Protein AF-A0A8C5PAF6-F1 (afdb_monomer_lite)

Organism: NCBI:txid445787

pLDDT: mean 72.39, std 21.18, range [32.06, 98.06]

InterPro domains:
  IPR028160 Ribosome biogenesis protein Slx9-like [PF15341] (87-209)

Structure (mmCIF, N/CA/C/O backbone):
data_AF-A0A8C5PAF6-F1
#
_entry.id   AF-A0A8C5PAF6-F1
#
loop_
_atom_site.group_PDB
_atom_site.id
_atom_site.type_symbol
_atom_site.label_atom_id
_atom_site.label_alt_id
_atom_site.label_comp_id
_atom_site.label_asym_id
_atom_site.label_entity_id
_atom_site.label_seq_id
_atom_site.pdbx_PDB_ins_code
_atom_site.Cartn_x
_atom_site.Cartn_y
_atom_site.Cartn_z
_atom_site.occupancy
_atom_site.B_iso_or_equiv
_atom_site.auth_seq_id
_atom_site.auth_comp_id
_atom_site.auth_asym_id
_atom_site.auth_atom_id
_atom_site.pdbx_PDB_model_num
ATOM 1 N N . ARG A 1 1 ? 50.554 16.450 40.829 1.00 46.88 1 ARG A N 1
ATOM 2 C CA . ARG A 1 1 ? 51.372 17.227 39.866 1.00 46.88 1 ARG A CA 1
ATOM 3 C C . ARG A 1 1 ? 50.869 16.869 38.468 1.00 46.88 1 ARG A C 1
ATOM 5 O O . ARG A 1 1 ? 50.940 15.702 38.119 1.00 46.88 1 ARG A O 1
ATOM 12 N N . LEU A 1 2 ? 50.250 17.829 37.775 1.00 50.66 2 LEU A N 1
ATOM 13 C CA . LEU A 1 2 ? 49.904 17.816 36.334 1.00 50.66 2 LEU A CA 1
ATOM 14 C C . LEU A 1 2 ? 51.207 17.885 35.481 1.00 50.66 2 LEU A C 1
ATOM 16 O O . LEU A 1 2 ? 52.245 18.122 36.112 1.00 50.66 2 LEU A O 1
ATOM 20 N N . PRO A 1 3 ? 51.234 17.659 34.139 1.00 60.25 3 PRO A N 1
ATOM 21 C CA . PRO A 1 3 ? 50.423 18.297 33.067 1.00 60.25 3 PRO A CA 1
ATOM 22 C C . PRO A 1 3 ? 49.721 17.281 32.130 1.00 60.25 3 PRO A C 1
ATOM 24 O O . PRO A 1 3 ? 50.136 16.135 32.035 1.00 60.25 3 PRO A O 1
ATOM 27 N N . ALA A 1 4 ? 48.522 17.524 31.590 1.00 52.41 4 ALA A N 1
ATOM 28 C CA . ALA A 1 4 ? 48.108 18.528 30.601 1.00 52.41 4 ALA A CA 1
ATOM 29 C C . ALA A 1 4 ? 48.830 18.370 29.253 1.00 52.41 4 ALA A C 1
ATOM 31 O O . ALA A 1 4 ? 49.973 18.781 29.134 1.00 52.41 4 ALA A O 1
ATOM 32 N N . ASP A 1 5 ? 48.124 17.846 28.245 1.00 50.28 5 ASP A N 1
ATOM 33 C CA . ASP A 1 5 ? 48.300 18.340 26.884 1.00 50.28 5 ASP A CA 1
ATOM 34 C C . ASP A 1 5 ? 46.994 18.319 26.087 1.00 50.28 5 ASP A C 1
ATOM 36 O O . ASP A 1 5 ? 46.264 17.334 25.967 1.00 50.28 5 ASP A O 1
ATOM 40 N N . SER A 1 6 ? 46.720 19.516 25.602 1.00 54.03 6 SER A N 1
ATOM 41 C CA . SER A 1 6 ? 45.640 19.990 24.765 1.00 54.03 6 SER A CA 1
ATOM 42 C C . SER A 1 6 ? 46.007 19.836 23.295 1.00 54.03 6 SER A C 1
ATOM 44 O O . SER A 1 6 ? 47.055 20.333 22.898 1.00 54.03 6 SER A O 1
ATOM 46 N N . VAL A 1 7 ? 45.110 19.314 22.453 1.00 54.38 7 VAL A N 1
ATOM 47 C CA . VAL A 1 7 ? 45.114 19.677 21.027 1.00 54.38 7 VAL A CA 1
ATOM 48 C C . VAL A 1 7 ? 43.694 19.915 20.529 1.00 54.38 7 VAL A C 1
ATOM 50 O O . VAL A 1 7 ? 42.895 19.012 20.293 1.00 54.38 7 VAL A O 1
ATOM 53 N N . SER A 1 8 ? 43.435 21.202 20.356 1.00 51.38 8 SER A N 1
ATOM 54 C CA . SER A 1 8 ? 42.374 21.830 19.590 1.00 51.38 8 SER A CA 1
ATOM 55 C C . SER A 1 8 ? 42.351 21.356 18.135 1.00 51.38 8 SER A C 1
ATOM 57 O O . SER A 1 8 ? 43.377 21.378 17.455 1.00 51.38 8 SER A O 1
ATOM 59 N N . ARG A 1 9 ? 41.160 21.106 17.576 1.00 46.53 9 ARG A N 1
ATOM 60 C CA . ARG A 1 9 ? 40.943 21.407 16.155 1.00 46.53 9 ARG A CA 1
ATOM 61 C C . ARG A 1 9 ? 39.534 21.902 15.861 1.00 46.53 9 ARG A C 1
ATOM 63 O O . ARG A 1 9 ? 38.561 21.160 15.829 1.00 46.53 9 ARG A O 1
ATOM 70 N N . SER A 1 10 ? 39.516 23.206 15.612 1.00 47.38 10 SER A N 1
ATOM 71 C CA . SER A 1 10 ? 38.535 23.990 14.875 1.00 47.38 10 SER A CA 1
ATOM 72 C C . SER A 1 10 ? 37.901 23.250 13.691 1.00 47.38 10 SER A C 1
ATOM 74 O O . SER A 1 10 ? 38.614 22.628 12.898 1.00 47.38 10 SER A O 1
ATOM 76 N N . LYS A 1 11 ? 36.582 23.426 13.528 1.00 53.78 11 LYS A N 1
ATOM 77 C CA . LYS A 1 11 ? 35.968 23.789 12.240 1.00 53.78 11 LYS A CA 1
ATOM 78 C C . LYS A 1 11 ? 34.540 24.311 12.434 1.00 53.78 11 LYS A C 1
ATOM 80 O O . LYS A 1 11 ? 33.605 23.566 12.697 1.00 53.78 11 LYS A O 1
ATOM 85 N N . HIS A 1 12 ? 34.447 25.634 12.335 1.00 40.78 12 HIS A N 1
ATOM 86 C CA . HIS A 1 12 ? 33.359 26.460 11.809 1.00 40.78 12 HIS A CA 1
ATOM 87 C C . HIS A 1 12 ? 32.019 25.747 11.540 1.00 40.78 12 HIS A C 1
ATOM 89 O O . HIS A 1 12 ? 31.849 25.062 10.533 1.00 40.78 12 HIS A O 1
ATOM 95 N N . ARG A 1 13 ? 31.030 25.998 12.405 1.00 37.78 13 ARG A N 1
ATOM 96 C CA . ARG A 1 13 ? 29.613 25.886 12.045 1.00 37.78 13 ARG A CA 1
ATOM 97 C C . ARG A 1 13 ? 29.155 27.246 11.535 1.00 37.78 13 ARG A C 1
ATOM 99 O O . ARG A 1 13 ? 28.905 28.157 12.317 1.00 37.78 13 ARG A O 1
ATOM 106 N N . THR A 1 14 ? 29.074 27.364 10.218 1.00 47.69 14 THR A N 1
ATOM 107 C CA . THR A 1 14 ? 28.356 28.441 9.541 1.00 47.69 14 THR A CA 1
ATOM 108 C C . THR A 1 14 ? 26.870 28.310 9.858 1.00 47.69 14 THR A C 1
ATOM 110 O O . THR A 1 14 ? 26.267 27.258 9.644 1.00 47.69 14 THR A O 1
ATOM 113 N N . VAL A 1 15 ? 26.300 29.381 10.392 1.00 55.09 15 VAL A N 1
ATOM 114 C CA . VAL A 1 15 ? 24.861 29.582 10.552 1.00 55.09 15 VAL A CA 1
ATOM 115 C C . VAL A 1 15 ? 24.349 30.211 9.255 1.00 55.09 15 VAL A C 1
ATOM 117 O O . VAL A 1 15 ? 24.874 31.255 8.876 1.00 55.09 15 VAL A O 1
ATOM 120 N N . PRO A 1 16 ? 23.331 29.660 8.581 1.00 52.19 16 PRO A N 1
ATOM 121 C CA . PRO A 1 16 ? 22.477 30.469 7.732 1.00 52.19 16 PRO A CA 1
ATOM 122 C C . PRO A 1 16 ? 21.292 30.943 8.574 1.00 52.19 16 PRO A C 1
ATOM 124 O O . PRO A 1 16 ? 20.379 30.181 8.898 1.00 52.19 16 PRO A O 1
ATOM 127 N N . GLY A 1 17 ? 21.362 32.207 8.983 1.00 38.09 17 GLY A N 1
ATOM 128 C CA . GLY A 1 17 ? 20.192 32.958 9.405 1.00 38.09 17 GLY A CA 1
ATOM 129 C C . GLY A 1 17 ? 19.371 33.366 8.184 1.00 38.09 17 GLY A C 1
ATOM 130 O O . GLY A 1 17 ? 19.935 33.570 7.116 1.00 38.09 17 GLY A O 1
ATOM 131 N N . SER A 1 18 ? 18.059 33.445 8.412 1.00 45.59 18 SER A N 1
ATOM 132 C CA . SER A 1 18 ? 17.098 34.387 7.826 1.00 45.59 18 SER A CA 1
ATOM 133 C C . SER A 1 18 ? 17.190 34.665 6.323 1.00 45.59 18 SER A C 1
ATOM 135 O O . SER A 1 18 ? 18.118 35.311 5.864 1.00 45.59 18 SER A O 1
ATOM 137 N N . ASP A 1 19 ? 16.153 34.281 5.575 1.00 32.06 19 ASP A N 1
ATOM 138 C CA . ASP A 1 19 ? 15.202 35.296 5.107 1.00 32.06 19 ASP A CA 1
ATOM 139 C C . ASP A 1 19 ? 13.948 34.649 4.509 1.00 32.06 19 ASP A C 1
ATOM 141 O O . ASP A 1 19 ? 13.925 34.076 3.420 1.00 32.06 19 ASP A O 1
ATOM 145 N N . CYS A 1 20 ? 12.863 34.775 5.270 1.00 43.84 20 CYS A N 1
ATOM 146 C CA . CYS A 1 20 ? 11.508 34.716 4.757 1.00 43.84 20 CYS A CA 1
ATOM 147 C C . CYS A 1 20 ? 11.267 35.987 3.937 1.00 43.84 20 CYS A C 1
ATOM 149 O O . CYS A 1 20 ? 10.939 37.025 4.503 1.00 43.84 20 CYS A O 1
ATOM 151 N N . SER A 1 21 ? 11.379 35.899 2.614 1.00 38.19 21 SER A N 1
ATOM 152 C CA . SER A 1 21 ? 10.807 36.901 1.713 1.00 38.19 21 SER A CA 1
ATOM 153 C C . SER A 1 21 ? 9.635 36.288 0.961 1.00 38.19 21 SER A C 1
ATOM 155 O O . SER A 1 21 ? 9.781 35.468 0.058 1.00 38.19 21 SER A O 1
ATOM 157 N N . ALA A 1 22 ? 8.445 36.674 1.409 1.00 44.56 22 ALA A N 1
ATOM 158 C CA . ALA A 1 22 ? 7.189 36.455 0.725 1.00 44.56 22 ALA A CA 1
ATOM 159 C C . ALA A 1 22 ? 7.072 37.468 -0.423 1.00 44.56 22 ALA A C 1
ATOM 161 O O . ALA A 1 22 ? 6.647 38.600 -0.206 1.00 44.56 22 ALA A O 1
ATOM 162 N N . GLU A 1 23 ? 7.418 37.066 -1.645 1.00 34.03 23 GLU A N 1
ATOM 163 C CA . GLU A 1 23 ? 7.101 37.857 -2.835 1.00 34.03 23 GLU A CA 1
ATOM 164 C C . GLU A 1 23 ? 5.740 37.415 -3.384 1.00 34.03 23 GLU A C 1
ATOM 166 O O . GLU A 1 23 ? 5.579 36.381 -4.034 1.00 34.03 23 GLU A O 1
ATOM 171 N N . ARG A 1 24 ? 4.725 38.215 -3.051 1.00 36.53 24 ARG A N 1
ATOM 172 C CA . ARG A 1 24 ? 3.395 38.172 -3.655 1.00 36.53 24 ARG A CA 1
ATOM 173 C C . ARG A 1 24 ? 3.517 38.619 -5.111 1.00 36.53 24 ARG A C 1
ATOM 175 O O . ARG A 1 24 ? 3.834 39.777 -5.361 1.00 36.53 24 ARG A O 1
ATOM 182 N N . ARG A 1 25 ? 3.173 37.755 -6.066 1.00 39.09 25 ARG A N 1
ATOM 183 C CA . ARG A 1 25 ? 2.755 38.200 -7.403 1.00 39.09 25 ARG A CA 1
ATOM 184 C C . ARG A 1 25 ? 1.267 37.939 -7.564 1.00 39.09 25 ARG A C 1
ATOM 186 O O . ARG A 1 25 ? 0.829 36.796 -7.622 1.00 39.09 25 ARG A O 1
ATOM 193 N N . ASN A 1 26 ? 0.514 39.034 -7.592 1.00 41.72 26 ASN A N 1
ATOM 194 C CA . ASN A 1 26 ? -0.874 39.083 -8.028 1.00 41.72 26 ASN A CA 1
ATOM 195 C C . ASN A 1 26 ? -0.916 38.976 -9.562 1.00 41.72 26 ASN A C 1
ATOM 197 O O . ASN A 1 26 ? -0.305 39.817 -10.222 1.00 41.72 26 ASN A O 1
ATOM 201 N N . PRO A 1 27 ? -1.671 38.040 -10.152 1.00 45.31 27 PRO A N 1
ATOM 202 C CA . PRO A 1 27 ? -2.246 38.234 -11.472 1.00 45.31 27 PRO A CA 1
ATOM 203 C C . PRO A 1 27 ? -3.614 38.909 -11.317 1.00 45.31 27 PRO A C 1
ATOM 205 O O . PRO A 1 27 ? -4.567 38.336 -10.790 1.00 45.31 27 PRO A O 1
ATOM 208 N N . SER A 1 28 ? -3.686 40.167 -11.745 1.00 37.59 28 SER A N 1
ATOM 209 C CA . SER A 1 28 ? -4.943 40.882 -11.942 1.00 37.59 28 SER A CA 1
ATOM 210 C C . SER A 1 28 ? -5.693 40.287 -13.136 1.00 37.59 28 SER A C 1
ATOM 212 O O . SER A 1 28 ? -5.155 40.250 -14.239 1.00 37.59 28 SER A O 1
ATOM 214 N N . GLY A 1 29 ? -6.944 39.889 -12.903 1.00 32.75 29 GLY A N 1
ATOM 215 C CA . GLY A 1 29 ? -8.044 40.194 -13.816 1.00 32.75 29 GLY A CA 1
ATOM 216 C C . GLY A 1 29 ? -8.345 39.204 -14.939 1.00 32.75 29 GLY A C 1
ATOM 217 O O . GLY A 1 29 ? -8.035 39.469 -16.092 1.00 32.75 29 GLY A O 1
ATOM 218 N N . ALA A 1 30 ? -9.112 38.160 -14.627 1.00 35.75 30 ALA A N 1
ATOM 219 C CA . ALA A 1 30 ? -10.263 37.774 -15.447 1.00 35.75 30 ALA A CA 1
ATOM 220 C C . ALA A 1 30 ? -11.268 37.045 -14.547 1.00 35.75 30 ALA A C 1
ATOM 222 O O . ALA A 1 30 ? -10.980 35.995 -13.977 1.00 35.75 30 ALA A O 1
ATOM 223 N N . ALA A 1 31 ? -12.410 37.687 -14.333 1.00 36.44 31 ALA A N 1
ATOM 224 C CA . ALA A 1 31 ? -13.443 37.273 -13.404 1.00 36.44 31 ALA A CA 1
ATOM 225 C C . ALA A 1 31 ? -14.400 36.235 -14.010 1.00 36.44 31 ALA A C 1
ATOM 227 O O . ALA A 1 31 ? -14.670 36.263 -15.211 1.00 36.44 31 ALA A O 1
ATOM 228 N N . SER A 1 32 ? -15.036 35.491 -13.094 1.00 43.66 32 SER A N 1
ATOM 229 C CA . SER A 1 32 ? -16.361 34.842 -13.202 1.00 43.66 32 SER A CA 1
ATOM 230 C C . SER A 1 32 ? -16.354 33.323 -13.473 1.00 43.66 32 SER A C 1
ATOM 232 O O . SER A 1 32 ? -15.362 32.773 -13.939 1.00 43.66 32 SER A O 1
ATOM 234 N N . PRO A 1 33 ? -17.422 32.601 -13.083 1.00 42.72 33 PRO A N 1
ATOM 235 C CA . PRO A 1 33 ? -17.586 32.088 -11.724 1.00 42.72 33 PRO A CA 1
ATOM 236 C C . PRO A 1 33 ? -17.680 30.552 -11.700 1.00 42.72 33 PRO A C 1
ATOM 238 O O . PRO A 1 33 ? -18.085 29.912 -12.667 1.00 42.72 33 PRO A O 1
ATOM 241 N N . LEU A 1 34 ? -17.360 29.959 -10.548 1.00 43.53 34 LEU A N 1
ATOM 242 C CA . LEU A 1 34 ? -17.680 28.559 -10.260 1.00 43.53 34 LEU A CA 1
ATOM 243 C C . LEU A 1 34 ? -19.199 28.341 -10.321 1.00 43.53 34 LEU A C 1
ATOM 245 O O . LEU A 1 34 ? -19.964 29.171 -9.826 1.00 43.53 34 LEU A O 1
ATOM 249 N N . PRO A 1 35 ? -19.620 27.162 -10.788 1.00 42.59 35 PRO A N 1
ATOM 250 C CA . PRO A 1 35 ? -20.356 26.318 -9.859 1.00 42.59 35 PRO A CA 1
ATOM 251 C C . PRO A 1 35 ? -19.885 24.865 -9.929 1.00 42.59 35 PRO A C 1
ATOM 253 O O . PRO A 1 35 ? -19.742 24.269 -10.994 1.00 42.59 35 PRO A O 1
ATOM 256 N N . GLY A 1 36 ? -19.679 24.274 -8.752 1.00 39.62 36 GLY A N 1
ATOM 257 C CA . GLY A 1 36 ? -19.692 22.827 -8.631 1.00 39.62 36 GLY A CA 1
ATOM 258 C C . GLY A 1 36 ? -21.089 22.304 -8.942 1.00 39.62 36 GLY A C 1
ATOM 259 O O . GLY A 1 36 ? -22.075 22.959 -8.608 1.00 39.62 36 GLY A O 1
ATOM 260 N N . GLN A 1 37 ? -21.159 21.122 -9.549 1.00 44.22 37 GLN A N 1
ATOM 261 C CA . GLN A 1 37 ? -22.318 20.247 -9.451 1.00 44.22 37 GLN A CA 1
ATOM 262 C C . GLN A 1 37 ? -21.974 18.820 -9.885 1.00 44.22 37 GLN A C 1
ATOM 264 O O . GLN A 1 37 ? -21.458 18.557 -10.966 1.00 44.22 37 GLN A O 1
ATOM 269 N N . ASN A 1 38 ? -22.230 17.938 -8.926 1.00 41.50 38 ASN A N 1
ATOM 270 C CA . ASN A 1 38 ? -22.532 16.518 -8.985 1.00 41.50 38 ASN A CA 1
ATOM 271 C C . ASN A 1 38 ? -22.814 15.923 -10.375 1.00 41.50 38 ASN A C 1
ATOM 273 O O . ASN A 1 38 ? -23.770 16.298 -11.047 1.00 41.50 38 ASN A O 1
ATOM 277 N N . LEU A 1 39 ? -22.063 14.869 -10.701 1.00 38.16 39 LEU A N 1
ATOM 278 C CA . LEU A 1 39 ? -22.506 13.817 -11.609 1.00 38.16 39 LEU A CA 1
ATOM 279 C C . LEU A 1 39 ? -23.632 13.040 -10.910 1.00 38.16 39 LEU A C 1
ATOM 281 O O . LEU A 1 39 ? -23.369 12.142 -10.109 1.00 38.16 39 LEU A O 1
ATOM 285 N N . ILE A 1 40 ? -24.878 13.425 -11.174 1.00 43.19 40 ILE A N 1
ATOM 286 C CA . ILE A 1 40 ? -26.049 12.584 -10.931 1.00 43.19 40 ILE A CA 1
ATOM 287 C C . ILE A 1 40 ? -26.633 12.233 -12.290 1.00 43.19 40 ILE A C 1
ATOM 289 O O . ILE A 1 40 ? -26.765 13.078 -13.169 1.00 43.19 40 ILE A O 1
ATOM 293 N N . ALA A 1 41 ? -26.880 10.935 -12.401 1.00 39.53 41 ALA A N 1
ATOM 294 C CA . ALA A 1 41 ? -27.485 10.193 -13.479 1.00 39.53 41 ALA A CA 1
ATOM 295 C C . ALA A 1 41 ? -28.477 10.967 -14.353 1.00 39.53 41 ALA A C 1
ATOM 297 O O . ALA A 1 41 ? -29.390 11.639 -13.880 1.00 39.53 41 ALA A O 1
ATOM 298 N N . ASP A 1 42 ? -28.296 10.722 -15.641 1.00 42.00 42 ASP A N 1
ATOM 299 C CA . ASP A 1 42 ? -29.329 10.651 -16.654 1.00 42.00 42 ASP A CA 1
ATOM 300 C C . ASP A 1 42 ? -30.576 9.914 -16.122 1.00 42.00 42 ASP A C 1
ATOM 302 O O . ASP A 1 42 ? -30.554 8.708 -15.863 1.00 42.00 42 ASP A O 1
ATOM 306 N N . CYS A 1 43 ? -31.653 10.664 -15.915 1.00 40.97 43 CYS A N 1
ATOM 307 C CA . CYS A 1 43 ? -33.019 10.178 -16.025 1.00 40.97 43 CYS A CA 1
ATOM 308 C C . CYS A 1 43 ? -33.918 11.369 -16.368 1.00 40.97 43 CYS A C 1
ATOM 310 O O . CYS A 1 43 ? -34.113 12.286 -15.572 1.00 40.97 43 CYS A O 1
ATOM 312 N N . GLY A 1 44 ? -34.437 11.364 -17.596 1.00 54.25 44 GLY A N 1
ATOM 313 C CA . GLY A 1 44 ? -35.482 12.281 -18.022 1.00 54.25 44 GLY A CA 1
ATOM 314 C C . GLY A 1 44 ? -36.694 12.153 -17.105 1.00 54.25 44 GLY A C 1
ATOM 315 O O . GLY A 1 44 ? -37.341 11.109 -17.058 1.00 54.25 44 GLY A O 1
ATOM 316 N N . VAL A 1 45 ? -36.971 13.216 -16.361 1.00 58.19 45 VAL A N 1
ATOM 317 C CA . VAL A 1 45 ? -38.242 13.439 -15.680 1.00 58.19 45 VAL A CA 1
ATOM 318 C C . VAL A 1 45 ? -38.488 14.935 -15.678 1.00 58.19 45 VAL A C 1
ATOM 320 O O . VAL A 1 45 ? -37.650 15.736 -15.265 1.00 58.19 45 VAL A O 1
ATOM 323 N N . ASP A 1 46 ? -39.629 15.285 -16.240 1.00 53.44 46 ASP A N 1
ATOM 324 C CA . ASP A 1 46 ? -40.000 16.623 -16.652 1.00 53.44 46 ASP A CA 1
ATOM 325 C C . ASP A 1 46 ? -39.941 17.590 -15.464 1.00 53.44 46 ASP A C 1
ATOM 327 O O . ASP A 1 46 ? -40.526 17.348 -14.404 1.00 53.44 46 ASP A O 1
ATOM 331 N N . SER A 1 47 ? -39.274 18.731 -15.650 1.00 60.19 47 SER A N 1
ATOM 332 C CA . SER A 1 47 ? -39.126 19.797 -14.644 1.00 60.19 47 SER A CA 1
ATOM 333 C C . SER A 1 47 ? -40.445 20.534 -14.319 1.00 60.19 47 SER A C 1
ATOM 335 O O . SER A 1 47 ? -40.424 21.663 -13.833 1.00 60.19 47 SER A O 1
ATOM 337 N N . ASN A 1 48 ? -41.588 19.884 -14.553 1.00 59.81 48 ASN A N 1
ATOM 338 C CA . ASN A 1 48 ? -42.941 20.341 -14.247 1.00 59.81 48 ASN A CA 1
ATOM 339 C C . ASN A 1 48 ? -43.540 19.671 -12.996 1.00 59.81 48 ASN A C 1
ATOM 341 O O . ASN A 1 48 ? -44.673 19.979 -12.638 1.00 59.81 48 ASN A O 1
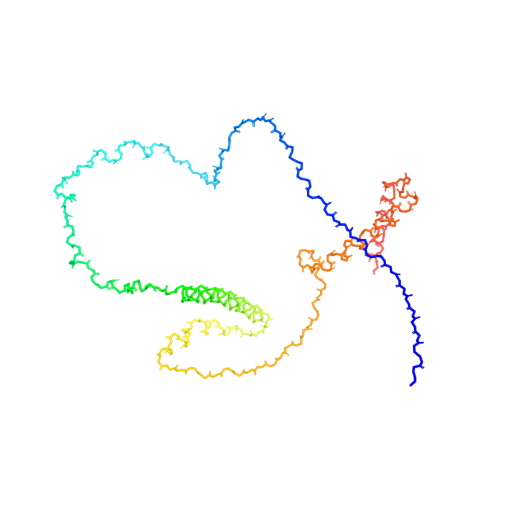ATOM 345 N N . PHE A 1 49 ? -42.817 18.784 -12.299 1.00 58.47 49 PHE A N 1
ATOM 346 C CA . PHE A 1 49 ? -43.369 18.105 -11.114 1.00 58.47 49 PHE A CA 1
ATOM 347 C C . PHE A 1 49 ? -43.557 19.024 -9.891 1.00 58.47 49 PHE A C 1
ATOM 349 O O . PHE A 1 49 ? -44.337 18.718 -8.993 1.00 58.47 49 PHE A O 1
ATOM 356 N N . PHE A 1 50 ? -42.897 20.183 -9.867 1.00 61.47 50 PHE A N 1
ATOM 357 C CA . PHE A 1 50 ? -43.142 21.223 -8.869 1.00 61.47 50 PHE A CA 1
ATOM 358 C C . PHE A 1 50 ? -43.733 22.465 -9.537 1.00 61.47 50 PHE A C 1
ATOM 360 O O . PHE A 1 50 ? -43.195 23.564 -9.414 1.00 61.47 50 PHE A O 1
ATOM 367 N N . SER A 1 51 ? -44.848 22.309 -10.263 1.00 65.56 51 SER A N 1
ATOM 368 C CA . SER A 1 51 ? -45.720 23.458 -10.519 1.00 65.56 51 SER A CA 1
ATOM 369 C C . SER A 1 51 ? -46.070 24.070 -9.165 1.00 65.56 51 SER A C 1
ATOM 371 O O . SER A 1 51 ? -46.413 23.334 -8.239 1.00 65.56 51 SER A O 1
ATOM 373 N N . SER A 1 52 ? -45.932 25.386 -9.044 1.00 64.38 52 SER A N 1
ATOM 374 C CA . SER A 1 52 ? -45.930 26.204 -7.822 1.00 64.38 52 SER A CA 1
ATOM 375 C C . SER A 1 52 ? -47.226 26.195 -6.992 1.00 64.38 52 SER A C 1
ATOM 377 O O . SER A 1 52 ? -47.516 27.168 -6.309 1.00 64.38 52 SER A O 1
ATOM 379 N N . ASP A 1 53 ? -47.994 25.108 -7.027 1.00 68.88 53 ASP A N 1
ATOM 380 C CA . ASP A 1 53 ? -49.308 25.008 -6.409 1.00 68.88 53 ASP A CA 1
ATOM 381 C C . ASP A 1 53 ? -49.653 23.602 -5.883 1.00 68.88 53 ASP A C 1
ATOM 383 O O . ASP A 1 53 ? -50.816 23.229 -5.761 1.00 68.88 53 ASP A O 1
ATOM 387 N N . VAL A 1 54 ? -48.642 22.805 -5.512 1.00 78.38 54 VAL A N 1
ATOM 388 C CA . VAL A 1 54 ? -48.833 21.459 -4.919 1.00 78.38 54 VAL A CA 1
ATOM 389 C C . VAL A 1 54 ? -49.722 21.491 -3.664 1.00 78.38 54 VAL A C 1
ATOM 391 O O . VAL A 1 54 ? -50.384 20.506 -3.348 1.00 78.38 54 VAL A O 1
ATOM 394 N N . PHE A 1 55 ? -49.771 22.624 -2.957 1.00 73.06 55 PHE A N 1
ATOM 395 C CA . PHE A 1 55 ? -50.536 22.774 -1.720 1.00 73.06 55 PHE A CA 1
ATOM 396 C C . PHE A 1 55 ? -51.782 23.665 -1.838 1.00 73.06 55 PHE A C 1
ATOM 398 O O . PHE A 1 55 ? -52.483 23.790 -0.835 1.00 73.06 55 PHE A O 1
ATOM 405 N N . ALA A 1 56 ? -52.117 24.221 -3.013 1.00 73.25 56 ALA A N 1
ATOM 406 C CA . ALA A 1 56 ? -53.263 25.137 -3.181 1.00 73.25 56 ALA A CA 1
ATOM 407 C C . ALA A 1 56 ? -54.590 24.557 -2.696 1.00 73.25 56 ALA A C 1
ATOM 409 O O . ALA A 1 56 ? -55.444 25.258 -2.157 1.00 73.25 56 ALA A O 1
ATOM 410 N N . THR A 1 57 ? -54.781 23.256 -2.899 1.00 73.44 57 THR A N 1
ATOM 411 C CA . THR A 1 57 ? -56.026 22.574 -2.543 1.00 73.44 57 THR A CA 1
ATOM 412 C C . THR A 1 57 ? -56.084 22.186 -1.066 1.00 73.44 57 THR A C 1
ATOM 414 O O . THR A 1 57 ? -57.102 21.663 -0.609 1.00 73.44 57 THR A O 1
ATOM 417 N N . THR A 1 58 ? -55.016 22.424 -0.301 1.00 78.88 58 THR A N 1
ATOM 418 C CA . THR A 1 58 ? -54.937 22.038 1.111 1.00 78.88 58 THR A CA 1
ATOM 419 C C . THR A 1 58 ? -55.635 23.087 1.967 1.00 78.88 58 THR A C 1
ATOM 421 O O . THR A 1 58 ? -55.049 24.088 2.373 1.00 78.88 58 THR A O 1
ATOM 424 N N . LYS A 1 59 ? -56.916 22.860 2.258 1.00 80.75 59 LYS A N 1
ATOM 425 C CA . LYS A 1 59 ? -57.671 23.667 3.221 1.00 80.75 59 LYS A CA 1
ATOM 426 C C . LYS A 1 59 ? -57.268 23.252 4.634 1.00 80.75 59 LYS A C 1
ATOM 428 O O . LYS A 1 59 ? -57.793 22.279 5.169 1.00 80.75 59 LYS A O 1
ATOM 433 N N . ILE A 1 60 ? -56.292 23.949 5.206 1.00 79.81 60 ILE A N 1
ATOM 434 C CA . ILE A 1 60 ? -55.887 23.750 6.598 1.00 79.81 60 ILE A CA 1
ATOM 435 C C . ILE A 1 60 ? -56.792 24.617 7.469 1.00 79.81 60 ILE A C 1
ATOM 437 O O . ILE A 1 60 ? -56.741 25.843 7.398 1.00 79.81 60 ILE A O 1
ATOM 441 N N . ASP A 1 61 ? -57.631 23.971 8.267 1.00 80.12 61 ASP A N 1
ATOM 442 C CA . ASP A 1 61 ? -58.506 24.650 9.213 1.00 80.12 61 ASP A CA 1
ATOM 443 C C . ASP A 1 61 ? -57.726 25.063 10.475 1.00 80.12 61 ASP A C 1
ATOM 445 O O . ASP A 1 61 ? -56.934 24.282 11.016 1.00 80.12 61 ASP A O 1
ATOM 449 N N . LEU A 1 62 ? -57.916 26.304 10.932 1.00 78.38 62 LEU A N 1
ATOM 450 C CA . LEU A 1 62 ? -57.091 26.921 11.982 1.00 78.38 62 LEU A CA 1
ATOM 451 C C . LEU A 1 62 ? -57.237 26.199 13.330 1.00 78.38 62 LEU A C 1
ATOM 453 O O . LEU A 1 62 ? -56.248 26.040 14.045 1.00 78.38 62 LEU A O 1
ATOM 457 N N . GLU A 1 63 ? -58.432 25.683 13.623 1.00 73.25 63 GLU A N 1
ATOM 458 C CA . GLU A 1 63 ? -58.757 24.891 14.822 1.00 73.25 63 GLU A CA 1
ATOM 459 C C . GLU A 1 63 ? -57.920 23.597 14.926 1.00 73.25 63 GLU A C 1
ATOM 461 O O . GLU A 1 63 ? -57.650 23.087 16.015 1.00 73.25 63 GLU A O 1
ATOM 466 N N . HIS A 1 64 ? -57.456 23.055 13.794 1.00 68.75 64 HIS A N 1
ATOM 467 C CA . HIS A 1 64 ? -56.612 21.857 13.761 1.00 68.75 64 HIS A CA 1
ATOM 468 C C . HIS A 1 64 ? -55.120 22.168 13.925 1.00 68.75 64 HIS A C 1
ATOM 470 O O . HIS A 1 64 ? -54.361 21.293 14.345 1.00 68.75 64 HIS A O 1
ATOM 476 N N . VAL A 1 65 ? -54.701 23.400 13.626 1.00 72.25 65 VAL A N 1
ATOM 477 C CA . VAL A 1 65 ? -53.321 23.877 13.815 1.00 72.25 65 VAL A CA 1
ATOM 478 C C . VAL A 1 65 ? -53.089 24.300 15.265 1.00 72.25 65 VAL A C 1
ATOM 480 O O . VAL A 1 65 ? -51.998 24.110 15.796 1.00 72.25 65 VAL A O 1
ATOM 483 N N . THR A 1 66 ? -54.119 24.825 15.931 1.00 73.00 66 THR A N 1
ATOM 484 C CA . THR A 1 66 ? -54.067 25.250 17.338 1.00 73.00 66 THR A CA 1
ATOM 485 C C . THR A 1 66 ? -54.304 24.120 18.336 1.00 73.00 66 THR A C 1
ATOM 487 O O . THR A 1 66 ? -54.322 24.387 19.538 1.00 73.00 66 THR A O 1
ATOM 490 N N . LYS A 1 67 ? -54.415 22.858 17.887 1.00 72.50 67 LYS A N 1
ATOM 491 C CA . LYS A 1 67 ? -54.348 21.685 18.771 1.00 72.50 67 LYS A CA 1
ATOM 492 C C . LYS A 1 67 ? -53.005 21.680 19.496 1.00 72.50 67 LYS A C 1
ATOM 494 O O . LYS A 1 67 ? -52.018 21.115 19.027 1.00 72.50 67 LYS A O 1
ATOM 499 N N . THR A 1 68 ? -52.981 22.311 20.667 1.00 67.19 68 THR A N 1
ATOM 500 C CA . THR A 1 68 ? -51.925 22.170 21.656 1.00 67.19 68 THR A CA 1
ATOM 501 C C . THR A 1 68 ? -51.896 20.699 22.028 1.00 67.19 68 THR A C 1
ATOM 503 O O . THR A 1 68 ? -52.747 20.223 22.778 1.00 67.19 68 THR A O 1
ATOM 506 N N . LEU A 1 69 ? -50.969 19.953 21.429 1.00 61.69 69 LEU A N 1
ATOM 507 C CA . LEU A 1 69 ? -50.633 18.625 21.907 1.00 61.69 69 LEU A CA 1
ATOM 508 C C . LEU A 1 69 ? -50.236 18.800 23.366 1.00 61.69 69 LEU A C 1
ATOM 510 O O . LEU A 1 69 ? -49.234 19.450 23.659 1.00 61.69 69 LEU A O 1
ATOM 514 N N . ASP A 1 70 ? -51.068 18.283 24.262 1.00 63.00 70 ASP A N 1
ATOM 515 C CA . ASP A 1 70 ? -50.737 18.146 25.666 1.00 63.00 70 ASP A CA 1
ATOM 516 C C . ASP A 1 70 ? -49.474 17.283 25.736 1.00 63.00 70 ASP A C 1
ATOM 518 O O . ASP A 1 70 ? -49.496 16.075 25.492 1.00 63.00 70 ASP A O 1
ATOM 522 N N . VAL A 1 71 ? -48.336 17.950 25.937 1.00 59.16 71 VAL A N 1
ATOM 523 C CA . VAL A 1 71 ? -46.990 17.374 25.803 1.00 59.16 71 VAL A CA 1
ATOM 524 C C . VAL A 1 71 ? -46.753 16.262 26.837 1.00 59.16 71 VAL A C 1
ATOM 526 O O . VAL A 1 71 ? -45.761 15.540 26.740 1.00 59.16 71 VAL A O 1
ATOM 529 N N . ASP A 1 72 ? -47.666 16.077 27.793 1.00 56.62 72 ASP A N 1
ATOM 530 C CA . ASP A 1 72 ? -47.458 15.230 28.964 1.00 56.62 72 ASP A CA 1
ATOM 531 C C . ASP A 1 72 ? -48.214 13.887 28.959 1.00 56.62 72 ASP A C 1
ATOM 533 O O . ASP A 1 72 ? -47.983 13.048 29.828 1.00 56.62 72 ASP A O 1
ATOM 537 N N . SER A 1 73 ? -49.065 13.601 27.966 1.00 58.19 73 SER A N 1
ATOM 538 C CA . SER A 1 73 ? -49.872 12.362 27.962 1.00 58.19 73 SER A CA 1
ATOM 539 C C . SER A 1 73 ? -49.409 11.276 26.981 1.00 58.19 73 SER A C 1
ATOM 541 O O . SER A 1 73 ? -49.861 10.132 27.071 1.00 58.19 73 SER A O 1
ATOM 543 N N . GLN A 1 74 ? -48.439 11.551 26.100 1.00 56.16 74 GLN A N 1
ATOM 544 C CA . GLN A 1 74 ? -47.842 10.531 25.229 1.00 56.16 74 GLN A CA 1
ATOM 545 C C . GLN A 1 74 ? -46.302 10.584 25.256 1.00 56.16 74 GLN A C 1
ATOM 547 O O . GLN A 1 74 ? -45.679 11.422 24.612 1.00 56.16 74 GLN A O 1
ATOM 552 N N . SER A 1 75 ? -45.696 9.602 25.948 1.00 53.75 75 SER A N 1
ATOM 553 C CA . SER A 1 75 ? -44.279 9.158 25.871 1.00 53.75 75 SER A CA 1
ATOM 554 C C . SER A 1 75 ? -43.305 9.438 27.040 1.00 53.75 75 SER A C 1
ATOM 556 O O . SER A 1 75 ? -42.102 9.602 26.840 1.00 53.75 75 SER A O 1
ATOM 558 N N . ILE A 1 76 ? -43.737 9.281 28.296 1.00 52.03 76 ILE A N 1
ATOM 559 C CA . ILE A 1 76 ? -42.811 9.186 29.455 1.00 52.03 76 ILE A CA 1
ATOM 560 C C . ILE A 1 76 ? -41.864 7.958 29.375 1.00 52.03 76 ILE A C 1
ATOM 562 O O . ILE A 1 76 ? -40.822 7.916 30.029 1.00 52.03 76 ILE A O 1
ATOM 566 N N . VAL A 1 77 ? -42.132 6.970 28.512 1.00 47.72 77 VAL A N 1
ATOM 567 C CA . VAL A 1 77 ? -41.305 5.747 28.405 1.00 47.72 77 VAL A CA 1
ATOM 568 C C . VAL A 1 77 ? -39.983 5.960 27.638 1.00 47.72 77 VAL A C 1
ATOM 570 O O . VAL A 1 77 ? -39.094 5.116 27.725 1.00 47.72 77 VAL A O 1
ATOM 573 N N . SER A 1 78 ? -39.768 7.098 26.961 1.00 50.41 78 SER A N 1
ATOM 574 C CA . SER A 1 78 ? -38.491 7.368 26.259 1.00 50.41 78 SER A CA 1
ATOM 575 C C . SER A 1 78 ? -37.615 8.471 26.883 1.00 50.41 78 SER A C 1
ATOM 577 O O . SER A 1 78 ? -36.478 8.685 26.453 1.00 50.41 78 SER A O 1
ATOM 579 N N . VAL A 1 79 ? -38.060 9.109 27.973 1.00 48.31 79 VAL A N 1
ATOM 580 C CA . VAL A 1 79 ? -37.319 10.163 28.701 1.00 48.31 79 VAL A CA 1
ATOM 581 C C . VAL A 1 79 ? -36.425 9.573 29.808 1.00 48.31 79 VAL A C 1
ATOM 583 O O . VAL A 1 79 ? -36.273 10.116 30.894 1.00 48.31 79 VAL A O 1
ATOM 586 N N . LYS A 1 80 ? -35.736 8.465 29.521 1.00 46.12 80 LYS A N 1
ATOM 587 C CA . LYS A 1 80 ? -34.449 8.152 30.173 1.00 46.12 80 LYS A CA 1
ATOM 588 C C . LYS A 1 80 ? -33.297 8.618 29.284 1.00 46.12 80 LYS A C 1
ATOM 590 O O . LYS A 1 80 ? -32.291 7.937 29.134 1.00 46.12 80 LYS A O 1
ATOM 595 N N . LYS A 1 81 ? -33.417 9.805 28.685 1.00 51.00 81 LYS A N 1
ATOM 596 C CA . LYS A 1 81 ? -32.218 10.558 28.318 1.00 51.00 81 LYS A CA 1
ATOM 597 C C . LYS A 1 81 ? -31.685 11.108 29.621 1.00 51.00 81 LYS A C 1
ATOM 599 O O . LYS A 1 81 ? -32.227 12.065 30.165 1.00 51.00 81 LYS A O 1
ATOM 604 N N . GLU A 1 82 ? -30.690 10.391 30.131 1.00 55.66 82 GLU A N 1
ATOM 605 C CA . GLU A 1 82 ? -29.779 10.805 31.184 1.00 55.66 82 GLU A CA 1
ATOM 606 C C . GLU A 1 82 ? -29.735 12.328 31.235 1.00 55.66 82 GLU A C 1
ATOM 608 O O . GLU A 1 82 ? -29.452 12.983 30.222 1.00 55.66 82 GLU A O 1
ATOM 613 N N . LYS A 1 83 ? -30.084 12.883 32.406 1.00 50.59 83 LYS A N 1
ATOM 614 C CA . LYS A 1 83 ? -29.829 14.281 32.755 1.00 50.59 83 LYS A CA 1
ATOM 615 C C . LYS A 1 83 ? -28.517 14.641 32.076 1.00 50.59 83 LYS A C 1
ATOM 617 O O . LYS A 1 83 ? -27.546 13.917 32.287 1.00 50.59 83 LYS A O 1
ATOM 622 N N . LYS A 1 84 ? -28.493 15.685 31.239 1.00 57.09 84 LYS A N 1
ATOM 623 C CA . LYS A 1 84 ? -27.248 16.259 30.714 1.00 57.09 84 LYS A CA 1
ATOM 624 C C . LYS A 1 84 ? -26.474 16.768 31.929 1.00 57.09 84 LYS A C 1
ATOM 626 O O . LYS A 1 84 ? -26.454 17.963 32.202 1.00 57.09 84 LYS A O 1
ATOM 631 N N . THR A 1 85 ? -25.910 15.851 32.711 1.00 62.28 85 THR A N 1
ATOM 632 C CA . THR A 1 85 ? -24.926 16.121 33.732 1.00 62.28 85 THR A CA 1
ATOM 633 C C . THR A 1 85 ? -23.902 16.935 32.990 1.00 62.28 85 THR A C 1
ATOM 635 O O . THR A 1 85 ? -23.455 16.564 31.902 1.00 62.28 85 THR A O 1
ATOM 638 N N . LEU A 1 86 ? -23.655 18.138 33.489 1.00 74.62 86 LEU A N 1
ATOM 639 C CA . LEU A 1 86 ? -22.627 19.008 32.962 1.00 74.62 86 LEU A CA 1
ATOM 640 C C . LEU A 1 86 ? -21.306 18.269 33.158 1.00 74.62 86 LEU A C 1
ATOM 642 O O . LEU A 1 86 ? -20.649 18.401 34.184 1.00 74.62 86 LEU A O 1
ATOM 646 N N . VAL A 1 87 ? -20.981 17.410 32.190 1.00 77.75 87 VAL A N 1
ATOM 647 C CA . VAL A 1 87 ? -19.846 16.507 32.262 1.00 77.75 87 VAL A CA 1
ATOM 648 C C . VAL A 1 87 ? -18.625 17.410 32.387 1.00 77.75 87 VAL A C 1
ATOM 650 O O . VAL A 1 87 ? -18.403 18.239 31.487 1.00 77.75 87 VAL A O 1
ATOM 653 N N . PRO A 1 88 ? -17.853 17.317 33.482 1.00 90.31 88 PRO A N 1
ATOM 654 C CA . PRO A 1 88 ? -16.710 18.184 33.681 1.00 90.31 88 PRO A CA 1
ATOM 655 C C . PRO A 1 88 ? -15.760 18.046 32.489 1.00 90.31 88 PRO A C 1
ATOM 657 O O . PRO A 1 88 ? -15.630 16.976 31.886 1.00 90.31 88 PRO A O 1
ATOM 660 N N . LYS A 1 89 ? -15.065 19.132 32.126 1.00 94.00 89 LYS A N 1
ATOM 661 C CA . LYS A 1 89 ? -14.160 19.173 30.956 1.00 94.00 89 LYS A CA 1
ATOM 662 C C . LYS A 1 89 ? -13.170 17.996 30.940 1.00 94.00 89 LYS A C 1
ATOM 664 O O . LYS A 1 89 ? -12.869 17.457 29.874 1.00 94.00 89 LYS A O 1
ATOM 669 N N . LYS A 1 90 ? -12.726 17.563 32.126 1.00 94.69 90 LYS A N 1
ATOM 670 C CA . LYS A 1 90 ? -11.862 16.392 32.341 1.00 94.69 90 LYS A CA 1
ATOM 671 C C . LYS A 1 90 ? -12.517 15.081 31.893 1.00 94.69 90 LYS A C 1
ATOM 673 O O . LYS A 1 90 ? -11.887 14.287 31.199 1.00 94.69 90 LYS A O 1
ATOM 678 N N . GLU A 1 91 ? -13.783 14.868 32.226 1.00 93.75 91 GLU A N 1
ATOM 679 C CA . GLU A 1 91 ? -14.515 13.663 31.844 1.00 93.75 91 GLU A CA 1
ATOM 680 C C . GLU A 1 91 ? -14.885 13.677 30.353 1.00 93.75 91 GLU A C 1
ATOM 682 O O . GLU A 1 91 ? -14.686 12.672 29.675 1.00 93.75 91 GLU A O 1
ATOM 687 N N . LYS A 1 92 ? -15.247 14.834 29.776 1.00 95.19 92 LYS A N 1
ATOM 688 C CA . LYS A 1 92 ? -15.418 14.964 28.312 1.00 95.19 92 LYS A CA 1
ATOM 689 C C . LYS A 1 92 ? -14.130 14.639 27.546 1.00 95.19 92 LYS A C 1
ATOM 691 O O . LYS A 1 92 ? -14.173 14.030 26.478 1.00 95.19 92 LYS A O 1
ATOM 696 N N . ALA A 1 93 ? -12.965 15.036 28.063 1.00 95.75 93 ALA A N 1
ATOM 697 C CA . ALA A 1 93 ? -11.677 14.678 27.467 1.00 95.75 93 ALA A CA 1
ATOM 698 C C . ALA A 1 93 ? -11.407 13.165 27.548 1.00 95.75 93 ALA A C 1
ATOM 700 O O . ALA A 1 93 ? -11.002 12.571 26.547 1.00 95.75 93 ALA A O 1
ATOM 701 N N . LYS A 1 94 ? -11.702 12.536 28.693 1.00 97.00 94 LYS A N 1
ATOM 702 C CA . LYS A 1 94 ? -11.595 11.080 28.863 1.00 97.00 94 LYS A CA 1
ATOM 703 C C . LYS A 1 94 ? -12.510 10.337 27.888 1.00 97.00 94 LYS A C 1
ATOM 705 O O . LYS A 1 94 ? -12.031 9.464 27.176 1.00 97.00 94 LYS A O 1
ATOM 710 N N . GLN A 1 95 ? -13.775 10.740 27.777 1.00 96.19 95 GLN A N 1
ATOM 711 C CA . GLN A 1 95 ? -14.735 10.134 26.850 1.00 96.19 95 GLN A CA 1
ATOM 712 C C . GLN A 1 95 ? -14.282 10.245 25.389 1.00 96.19 95 GLN A C 1
ATOM 714 O O . GLN A 1 95 ? -14.416 9.292 24.629 1.00 96.19 95 GLN A O 1
ATOM 719 N N . ARG A 1 96 ? -13.697 11.381 24.982 1.00 97.06 96 ARG A N 1
ATOM 720 C CA . ARG A 1 96 ? -13.126 11.519 23.631 1.00 97.06 96 ARG A CA 1
ATOM 721 C C . ARG A 1 96 ? -11.977 10.539 23.391 1.00 97.06 96 ARG A C 1
ATOM 723 O O . ARG A 1 96 ? -11.945 9.908 22.339 1.00 97.06 96 ARG A O 1
ATOM 730 N N . ARG A 1 97 ? -11.065 10.391 24.358 1.00 97.88 97 ARG A N 1
ATOM 731 C CA . ARG A 1 97 ? -9.958 9.425 24.275 1.00 97.88 97 ARG A CA 1
ATOM 732 C C . ARG A 1 97 ? -10.475 7.990 24.210 1.00 97.88 97 ARG A C 1
ATOM 734 O O . ARG A 1 97 ? -10.002 7.234 23.373 1.00 97.88 97 ARG A O 1
ATOM 741 N N . GLU A 1 98 ? -11.446 7.643 25.048 1.00 97.19 98 GLU A N 1
ATOM 742 C CA . GLU A 1 98 ? -12.071 6.317 25.083 1.00 97.19 98 GLU A CA 1
ATOM 743 C C . GLU A 1 98 ? -12.703 5.973 23.731 1.00 97.19 98 GLU A C 1
ATOM 745 O O . GLU A 1 98 ? -12.359 4.968 23.120 1.00 97.19 98 GLU A O 1
ATOM 750 N N . ARG A 1 99 ? -13.542 6.871 23.196 1.00 97.38 99 ARG A N 1
ATOM 751 C CA . ARG A 1 99 ? -14.176 6.700 21.878 1.00 97.38 99 ARG A CA 1
ATOM 752 C C . ARG A 1 99 ? -13.144 6.565 20.760 1.00 97.38 99 ARG A C 1
ATOM 754 O O . ARG A 1 99 ? -13.340 5.800 19.819 1.00 97.38 99 ARG A O 1
ATOM 761 N N . TRP A 1 100 ? -12.041 7.306 20.844 1.00 97.44 100 TRP A N 1
ATOM 762 C CA . TRP A 1 100 ? -10.958 7.196 19.871 1.00 97.44 100 TRP A CA 1
ATOM 763 C C . TRP A 1 100 ? -10.223 5.852 19.967 1.00 97.44 100 TRP A C 1
ATOM 765 O O . TRP A 1 100 ? -9.986 5.228 18.934 1.00 97.44 100 TRP A O 1
ATOM 775 N N . LEU A 1 101 ? -9.930 5.369 21.178 1.00 98.06 101 LEU A N 1
ATOM 776 C CA . LEU A 1 101 ? -9.337 4.047 21.396 1.00 98.06 101 LEU A CA 1
ATOM 777 C C . LEU A 1 101 ? -10.257 2.929 20.904 1.00 98.06 101 LEU A C 1
ATOM 779 O O . LEU A 1 101 ? -9.808 2.090 20.132 1.00 98.06 101 LEU A O 1
ATOM 783 N N . GLN A 1 102 ? -11.551 2.990 21.221 1.00 97.38 102 GLN A N 1
ATOM 784 C CA . GLN A 1 102 ? -12.556 2.051 20.711 1.00 97.38 102 GLN A CA 1
ATOM 785 C C . GLN A 1 102 ? -12.586 2.030 19.174 1.00 97.38 102 GLN A C 1
ATOM 787 O O . GLN A 1 102 ? -12.650 0.970 18.550 1.00 97.38 102 GLN A O 1
ATOM 792 N N . LYS A 1 103 ? -12.466 3.193 18.521 1.00 97.88 103 LYS A N 1
ATOM 793 C CA . LYS A 1 103 ? -12.391 3.272 17.053 1.00 97.88 103 LYS A CA 1
ATOM 794 C C . LYS A 1 103 ? -11.111 2.641 16.487 1.00 97.88 103 LYS A C 1
ATOM 796 O O . LYS A 1 103 ? -11.131 2.075 15.397 1.00 97.88 103 LYS A O 1
ATOM 801 N N . ILE A 1 104 ? -9.993 2.726 17.207 1.00 97.56 104 ILE A N 1
ATOM 802 C CA . ILE A 1 104 ? -8.753 2.040 16.821 1.00 97.56 104 ILE A CA 1
ATOM 803 C C . ILE A 1 104 ? -8.904 0.529 17.020 1.00 97.56 104 ILE A C 1
ATOM 805 O O . ILE A 1 104 ? -8.568 -0.235 16.117 1.00 97.56 104 ILE A O 1
ATOM 809 N N . GLU A 1 105 ? -9.426 0.097 18.165 1.00 97.25 105 GLU A N 1
ATOM 810 C CA . GLU A 1 105 ? -9.609 -1.313 18.522 1.00 97.25 105 GLU A CA 1
ATOM 811 C C . GLU A 1 105 ? -10.555 -2.038 17.561 1.00 97.25 105 GLU A C 1
ATOM 813 O O . GLU A 1 105 ? -10.231 -3.112 17.062 1.00 97.25 105 GLU A O 1
ATOM 818 N N . THR A 1 106 ? -11.680 -1.421 17.199 1.00 96.50 106 THR A N 1
ATOM 819 C CA . THR A 1 106 ? -12.600 -1.977 16.190 1.00 96.50 106 THR A CA 1
ATOM 820 C C . THR A 1 106 ? -11.894 -2.232 14.853 1.00 96.50 106 THR A C 1
ATOM 822 O O . THR A 1 106 ? -12.032 -3.308 14.265 1.00 96.50 106 THR A O 1
ATOM 825 N N . LEU A 1 107 ? -11.055 -1.295 14.395 1.00 97.19 107 LEU A N 1
ATOM 826 C CA . LEU A 1 107 ? -10.278 -1.455 13.164 1.00 97.19 107 LEU A CA 1
ATOM 827 C C . LEU A 1 107 ? -9.186 -2.531 13.290 1.00 97.19 107 LEU A C 1
ATOM 829 O O . LEU A 1 107 ? -8.924 -3.261 12.327 1.00 97.19 107 LEU A O 1
ATOM 833 N N . THR A 1 108 ? -8.512 -2.636 14.439 1.00 97.56 108 THR A N 1
ATOM 834 C CA . THR A 1 108 ? -7.473 -3.656 14.647 1.00 97.56 108 THR A CA 1
ATOM 835 C C . THR A 1 108 ? -8.076 -5.053 14.705 1.00 97.56 108 THR A C 1
ATOM 837 O O . THR A 1 108 ? -7.551 -5.943 14.033 1.00 97.56 108 THR A O 1
ATOM 840 N N . VAL A 1 109 ? -9.196 -5.234 15.410 1.00 96.06 109 VAL A N 1
ATOM 841 C CA . VAL A 1 109 ? -9.940 -6.499 15.480 1.00 96.06 109 VAL A CA 1
ATOM 842 C C . VAL A 1 109 ? -10.423 -6.913 14.092 1.00 96.06 109 VAL A C 1
ATOM 844 O O . VAL A 1 109 ? -10.142 -8.033 13.668 1.00 96.06 109 VAL A O 1
ATOM 847 N N . ALA A 1 110 ? -11.040 -6.008 13.324 1.00 94.94 110 ALA A N 1
ATOM 848 C CA . ALA A 1 110 ? -11.478 -6.304 11.958 1.00 94.94 110 ALA A CA 1
ATOM 849 C C . ALA A 1 110 ? -10.311 -6.771 11.065 1.00 94.94 110 ALA A C 1
ATOM 851 O O . ALA A 1 110 ? -10.393 -7.796 10.386 1.00 94.94 110 ALA A O 1
ATOM 852 N N . ARG A 1 111 ? -9.163 -6.079 11.122 1.00 96.06 111 ARG A N 1
ATOM 853 C CA . ARG A 1 111 ? -7.950 -6.475 10.381 1.00 96.06 111 ARG A CA 1
ATOM 854 C C . ARG A 1 111 ? -7.396 -7.827 10.831 1.00 96.06 111 ARG A C 1
ATOM 856 O O . ARG A 1 111 ? -6.858 -8.565 10.005 1.00 96.06 111 ARG A O 1
ATOM 863 N N . GLN A 1 112 ? -7.464 -8.143 12.123 1.00 95.50 112 GLN A N 1
ATOM 864 C CA . GLN A 1 112 ? -7.043 -9.442 12.647 1.00 95.50 112 GLN A CA 1
ATOM 865 C C . GLN A 1 112 ? -7.967 -10.563 12.161 1.00 95.50 112 GLN A C 1
ATOM 867 O O . GLN A 1 112 ? -7.448 -11.571 11.678 1.00 95.50 112 GLN A O 1
ATOM 872 N N . LYS A 1 113 ? -9.294 -10.358 12.185 1.00 91.56 113 LYS A N 1
ATOM 873 C CA . LYS A 1 113 ? -10.292 -11.303 11.652 1.00 91.56 113 LYS A CA 1
ATOM 874 C C . LYS A 1 113 ? -10.019 -11.622 10.173 1.00 91.56 113 LYS A C 1
ATOM 876 O O . LYS A 1 113 ? -9.886 -12.791 9.821 1.00 91.56 113 LYS A O 1
ATOM 881 N N . VAL A 1 114 ? -9.776 -10.608 9.335 1.00 93.50 114 VAL A N 1
ATOM 882 C CA . VAL A 1 114 ? -9.421 -10.805 7.910 1.00 93.50 114 VAL A CA 1
ATOM 883 C C . VAL A 1 114 ? -8.127 -11.608 7.745 1.00 93.50 114 VAL A C 1
ATOM 885 O O . VAL A 1 114 ? -8.071 -12.558 6.967 1.00 93.50 114 VAL A O 1
ATOM 888 N N . LYS A 1 115 ? -7.067 -11.273 8.494 1.00 94.69 115 LYS A N 1
ATOM 889 C CA . LYS A 1 115 ? -5.798 -12.021 8.430 1.00 94.69 115 LYS A CA 1
ATOM 890 C C . LYS A 1 115 ? -5.965 -13.479 8.856 1.00 94.69 115 LYS A C 1
ATOM 892 O O . LYS A 1 115 ? -5.334 -14.348 8.261 1.00 94.69 115 LYS A O 1
ATOM 897 N N . ALA A 1 116 ? -6.765 -13.739 9.888 1.00 90.88 116 ALA A N 1
ATOM 898 C CA . ALA A 1 116 ? -7.066 -15.091 10.340 1.00 90.88 116 ALA A CA 1
ATOM 899 C C . ALA A 1 116 ? -7.846 -15.864 9.268 1.00 90.88 116 ALA A C 1
ATOM 901 O O . ALA A 1 116 ? -7.460 -16.982 8.941 1.00 90.88 116 ALA A O 1
ATOM 902 N N . GLN A 1 117 ? -8.853 -15.240 8.652 1.00 87.81 117 GLN A N 1
ATOM 903 C CA . GLN A 1 117 ? -9.632 -15.842 7.570 1.00 87.81 117 GLN A CA 1
ATOM 904 C C . GLN A 1 117 ? -8.760 -16.197 6.359 1.00 87.81 117 GLN A C 1
ATOM 906 O O . GLN A 1 117 ? -8.847 -17.307 5.850 1.00 87.81 117 GLN A O 1
ATOM 911 N N . VAL A 1 118 ? -7.864 -15.304 5.925 1.00 89.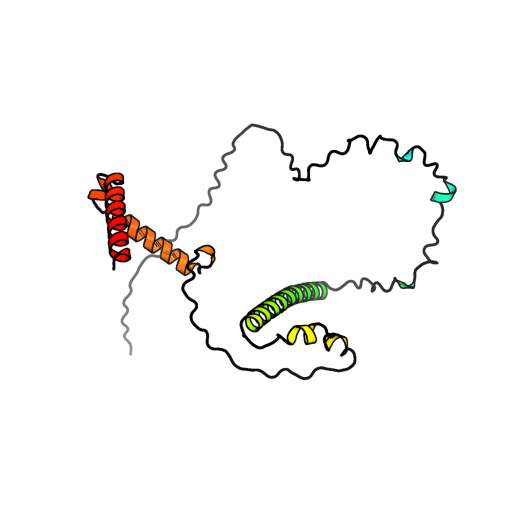94 118 VAL A N 1
ATOM 912 C CA . VAL A 1 118 ? -6.935 -15.594 4.817 1.00 89.94 118 VAL A CA 1
ATOM 913 C C . VAL A 1 118 ? -6.017 -16.772 5.150 1.00 89.94 118 VAL A C 1
ATOM 915 O O . VAL A 1 118 ? -5.810 -17.639 4.308 1.00 89.94 118 VAL A O 1
ATOM 918 N N . LYS A 1 119 ? -5.488 -16.838 6.380 1.00 89.31 119 LYS A N 1
ATOM 919 C CA . LYS A 1 119 ? -4.656 -17.970 6.816 1.00 89.31 119 LYS A CA 1
ATOM 920 C C . LYS A 1 119 ? -5.429 -19.290 6.806 1.00 89.31 119 LYS A C 1
ATOM 922 O O . LYS A 1 119 ? -4.883 -20.276 6.335 1.00 89.31 119 LYS A O 1
ATOM 927 N N . ARG A 1 120 ? -6.677 -19.287 7.288 1.00 85.81 120 ARG A N 1
ATOM 928 C CA . ARG A 1 120 ? -7.566 -20.462 7.299 1.00 85.81 120 ARG A CA 1
ATOM 929 C C . ARG A 1 120 ? -7.929 -20.920 5.888 1.00 85.81 120 ARG A C 1
ATOM 931 O O . ARG A 1 120 ? -7.817 -22.097 5.589 1.00 85.81 120 ARG A O 1
ATOM 938 N N . ARG A 1 121 ? -8.264 -19.986 4.992 1.00 82.75 121 ARG A N 1
ATOM 939 C CA . ARG A 1 121 ? -8.524 -20.282 3.571 1.00 82.75 121 ARG A CA 1
ATOM 940 C C . ARG A 1 121 ? -7.306 -20.865 2.853 1.00 82.75 121 ARG A C 1
ATOM 942 O O . ARG A 1 121 ? -7.468 -21.628 1.913 1.00 82.75 121 ARG A O 1
ATOM 949 N N . ALA A 1 122 ? -6.099 -20.484 3.269 1.00 82.69 122 ALA A N 1
ATOM 950 C CA . ALA A 1 122 ? -4.858 -20.997 2.695 1.00 82.69 122 ALA A CA 1
ATOM 951 C C . ALA A 1 122 ? -4.441 -22.367 3.259 1.00 82.69 122 ALA A C 1
ATOM 953 O O . ALA A 1 122 ? -3.618 -23.041 2.645 1.00 82.69 122 ALA A O 1
ATOM 954 N N . THR A 1 123 ? -4.960 -22.783 4.418 1.00 81.06 123 THR A N 1
ATOM 955 C CA . THR A 1 123 ? -4.737 -24.138 4.934 1.00 81.06 123 THR A CA 1
ATOM 956 C C . THR A 1 123 ? -5.732 -25.097 4.274 1.00 81.06 123 THR A C 1
ATOM 958 O O . THR A 1 123 ? -6.930 -24.907 4.473 1.00 81.06 123 THR A O 1
ATOM 961 N N . PRO A 1 124 ? -5.284 -26.122 3.520 1.00 69.31 124 PRO A N 1
ATOM 962 C CA . PRO A 1 124 ? -6.150 -27.082 2.828 1.00 69.31 124 PRO A CA 1
ATOM 963 C C . PRO A 1 124 ? -6.709 -28.124 3.811 1.00 69.31 124 PRO A C 1
ATOM 965 O O . PRO A 1 124 ? -6.529 -29.327 3.654 1.00 69.31 124 PRO A O 1
ATOM 968 N N . VAL A 1 125 ? -7.325 -27.650 4.890 1.00 70.81 125 VAL A N 1
ATOM 969 C CA . VAL A 1 125 ? -8.039 -28.481 5.856 1.00 70.81 125 VAL A CA 1
ATOM 970 C C . VAL A 1 125 ? -9.480 -28.578 5.369 1.00 70.81 125 VAL A C 1
ATOM 972 O O . VAL A 1 125 ? -10.089 -27.563 5.033 1.00 70.81 125 VAL A O 1
ATOM 975 N N . VAL A 1 126 ? -9.998 -29.803 5.278 1.00 71.38 126 VAL A N 1
ATOM 976 C CA . VAL A 1 126 ? -11.369 -30.097 4.844 1.00 71.38 126 VAL A CA 1
ATOM 977 C C . VAL A 1 126 ? -12.352 -29.304 5.711 1.00 71.38 126 VAL A C 1
ATOM 979 O O . VAL A 1 126 ? -12.492 -29.600 6.891 1.00 71.38 126 VAL A O 1
ATOM 982 N N . GLY A 1 127 ? -13.000 -28.297 5.114 1.00 73.94 127 GLY A N 1
ATOM 983 C CA . GLY A 1 127 ? -14.052 -27.477 5.724 1.00 73.94 127 GLY A CA 1
ATOM 984 C C . GLY A 1 127 ? -13.570 -26.571 6.863 1.00 73.94 127 GLY A C 1
ATOM 985 O O . GLY A 1 127 ? -13.313 -27.023 7.974 1.00 73.94 127 GLY A O 1
ATOM 986 N N . ASP A 1 128 ? -13.498 -25.258 6.625 1.00 77.56 128 ASP A N 1
ATOM 987 C CA . ASP A 1 128 ? -13.322 -24.294 7.718 1.00 77.56 128 ASP A CA 1
ATOM 988 C C . ASP A 1 128 ? -14.521 -24.410 8.679 1.00 77.56 128 ASP A C 1
ATOM 990 O O . ASP A 1 128 ? -15.656 -24.185 8.268 1.00 77.56 128 ASP A O 1
ATOM 994 N N . MET A 1 129 ? -14.279 -24.778 9.943 1.00 84.31 129 MET A N 1
ATOM 995 C CA . MET A 1 129 ? -15.313 -24.900 10.985 1.00 84.31 129 MET A CA 1
ATOM 996 C C . MET A 1 129 ? -15.646 -23.558 11.649 1.00 84.31 129 MET A C 1
ATOM 998 O O . MET A 1 129 ? -16.619 -23.458 12.396 1.00 84.31 129 MET A O 1
ATOM 1002 N N . GLN A 1 130 ? -14.865 -22.506 11.381 1.00 82.81 130 GLN A N 1
ATOM 1003 C CA . GLN A 1 130 ? -15.112 -21.183 11.944 1.00 82.81 130 GLN A CA 1
ATOM 1004 C C . GLN A 1 130 ? -16.500 -20.601 11.618 1.00 82.81 130 GLN A C 1
ATOM 1006 O O . GLN A 1 130 ? -17.087 -20.014 12.522 1.00 82.81 130 GLN A O 1
ATOM 1011 N N . PRO A 1 131 ? -17.061 -20.741 10.401 1.00 85.31 131 PRO A N 1
ATOM 1012 C CA . PRO A 1 131 ? -18.382 -20.203 10.084 1.00 85.31 131 PRO A CA 1
ATOM 1013 C C . PRO A 1 131 ? -19.476 -20.697 11.036 1.00 85.31 131 PRO A C 1
ATOM 1015 O O . PRO A 1 131 ? -20.392 -19.944 11.341 1.00 85.31 131 PRO A O 1
ATOM 1018 N N . LEU A 1 132 ? -19.354 -21.928 11.551 1.00 85.56 132 LEU A N 1
ATOM 1019 C CA . LEU A 1 132 ? -20.283 -22.473 12.544 1.00 85.56 132 LEU A CA 1
ATOM 1020 C C . LEU A 1 132 ? -20.139 -21.783 13.902 1.00 85.56 132 LEU A C 1
ATOM 1022 O O . LEU A 1 132 ? -21.133 -21.565 14.579 1.00 85.56 132 LEU A O 1
ATOM 1026 N N . VAL A 1 133 ? -18.916 -21.423 14.294 1.00 84.38 133 VAL A N 1
ATOM 1027 C CA . VAL A 1 133 ? -18.640 -20.706 15.547 1.00 84.38 133 VAL A CA 1
ATOM 1028 C C . VAL A 1 133 ? -19.078 -19.246 15.452 1.00 84.38 133 VAL A C 1
ATOM 1030 O O . VAL A 1 133 ? -19.665 -18.730 16.394 1.00 84.38 133 VAL A O 1
ATOM 1033 N N . ASP A 1 134 ? -18.820 -18.592 14.318 1.00 84.25 134 ASP A N 1
ATOM 1034 C CA . ASP A 1 134 ? -19.177 -17.187 14.088 1.00 84.25 134 ASP A CA 1
ATOM 1035 C C . ASP A 1 134 ? -20.702 -16.987 13.962 1.00 84.25 134 ASP A C 1
ATOM 1037 O O . ASP A 1 134 ? -21.196 -15.889 14.205 1.00 84.25 134 ASP A O 1
ATOM 1041 N N . ALA A 1 135 ? -21.451 -18.032 13.587 1.00 84.94 135 ALA A N 1
ATOM 1042 C CA . ALA A 1 135 ? -22.915 -18.018 13.553 1.00 84.94 135 ALA A CA 1
ATOM 1043 C C . ALA A 1 135 ? -23.565 -18.148 14.946 1.00 84.94 135 ALA A C 1
ATOM 1045 O O . ALA A 1 135 ? -24.780 -17.992 15.068 1.00 84.94 135 ALA A O 1
ATOM 1046 N N . LEU A 1 136 ? -22.783 -18.443 15.990 1.00 87.31 136 LEU A N 1
ATOM 1047 C CA . LEU A 1 136 ? -23.265 -18.484 17.369 1.00 87.31 136 LEU A CA 1
ATOM 1048 C C . LEU A 1 136 ? -23.073 -17.113 18.045 1.00 87.31 136 LEU A C 1
ATOM 1050 O O . LEU A 1 136 ? -22.078 -16.440 17.774 1.00 87.31 136 LEU A O 1
ATOM 1054 N N . PRO A 1 137 ? -23.973 -16.702 18.962 1.00 81.19 137 PRO A N 1
ATOM 1055 C CA . PRO A 1 137 ? -23.788 -15.492 19.763 1.00 81.19 137 PRO A CA 1
ATOM 1056 C C . PRO A 1 137 ? -22.454 -15.512 20.517 1.00 81.19 137 PRO A C 1
ATOM 1058 O O . PRO A 1 137 ? -22.086 -16.529 21.120 1.00 81.19 137 PRO A O 1
ATOM 1061 N N . GLU A 1 138 ? -21.727 -14.390 20.517 1.00 76.88 138 GLU A N 1
ATOM 1062 C CA . GLU A 1 138 ? -20.466 -14.298 21.255 1.00 76.88 138 GLU A CA 1
ATOM 1063 C C . GLU A 1 138 ? -20.758 -14.443 22.760 1.00 76.88 138 GLU A C 1
ATOM 1065 O O . GLU A 1 138 ? -21.678 -13.829 23.298 1.00 76.88 138 GLU A O 1
ATOM 1070 N N . LEU A 1 139 ? -19.963 -15.241 23.485 1.00 69.06 139 LEU A N 1
ATOM 1071 C CA . LEU A 1 139 ? -20.180 -15.485 24.919 1.00 69.06 139 LEU A CA 1
ATOM 1072 C C . LEU A 1 139 ? -20.265 -14.182 25.741 1.00 69.06 139 LEU A C 1
ATOM 1074 O O . LEU A 1 139 ? -20.910 -14.186 26.780 1.00 69.06 139 LEU A O 1
ATOM 1078 N N . SER A 1 140 ? -19.677 -13.062 25.301 1.00 67.69 140 SER A N 1
ATOM 1079 C CA . SER A 1 140 ? -19.851 -11.717 25.893 1.00 67.69 140 SER A CA 1
ATOM 1080 C C . SER A 1 140 ? -21.308 -11.256 25.961 1.00 67.69 140 SER A C 1
ATOM 1082 O O . SER A 1 140 ? -21.712 -10.638 26.943 1.00 67.69 140 SER A O 1
ATOM 1084 N N . GLU A 1 141 ? -22.101 -11.587 24.946 1.00 70.62 141 GLU A N 1
ATOM 1085 C CA . GLU A 1 141 ? -23.528 -11.268 24.860 1.00 70.62 141 GLU A CA 1
ATOM 1086 C C . GLU A 1 141 ? -24.341 -12.118 25.850 1.00 70.62 141 GLU A C 1
ATOM 1088 O O . GLU A 1 141 ? -25.342 -11.659 26.394 1.00 70.62 141 GLU A O 1
ATOM 1093 N N . LEU A 1 142 ? -23.847 -13.323 26.164 1.00 65.94 142 LEU A N 1
ATOM 1094 C CA . LEU A 1 142 ? -24.428 -14.252 27.139 1.00 65.94 142 LEU A CA 1
ATOM 1095 C C . LEU A 1 142 ? -23.880 -14.065 28.572 1.00 65.94 142 LEU A C 1
ATOM 1097 O O . LEU A 1 142 ? -24.455 -14.569 29.535 1.00 65.94 142 LEU A O 1
ATOM 1101 N N . THR A 1 143 ? -22.762 -13.350 28.746 1.00 53.44 143 THR A N 1
ATOM 1102 C CA . THR A 1 143 ? -22.006 -13.250 30.013 1.00 53.44 143 THR A CA 1
ATOM 1103 C C . THR A 1 143 ? -22.198 -11.936 30.768 1.00 53.44 143 THR A C 1
ATOM 1105 O O . THR A 1 143 ? -21.509 -11.704 31.764 1.00 53.44 143 THR A O 1
ATOM 1108 N N . THR A 1 144 ? -23.248 -11.163 30.465 1.00 51.69 144 THR A N 1
ATOM 1109 C CA . THR A 1 144 ? -23.831 -10.230 31.459 1.00 51.69 144 THR A CA 1
ATOM 1110 C C . THR A 1 144 ? -24.216 -10.939 32.775 1.00 51.69 144 THR A C 1
ATOM 1112 O O . THR A 1 144 ? -24.475 -10.277 33.776 1.00 51.69 144 THR A O 1
ATOM 1115 N N . VAL A 1 145 ? -24.149 -12.280 32.818 1.00 56.69 145 VAL A N 1
ATOM 1116 C CA . VAL A 1 145 ? -24.327 -13.131 34.002 1.00 56.69 145 VAL A CA 1
ATOM 1117 C C . VAL A 1 145 ? -23.028 -13.695 34.621 1.00 56.69 145 VAL A C 1
ATOM 1119 O O . VAL A 1 145 ? -23.103 -14.187 35.742 1.00 56.69 145 VAL A O 1
ATOM 1122 N N . ARG A 1 146 ? -21.815 -13.633 34.033 1.00 51.47 146 ARG A N 1
ATOM 1123 C CA . ARG A 1 146 ? -20.602 -14.164 34.727 1.00 51.47 146 ARG A CA 1
ATOM 1124 C C . ARG A 1 146 ? -19.252 -13.711 34.142 1.00 51.47 146 ARG A C 1
ATOM 1126 O O . ARG A 1 146 ? -19.029 -13.760 32.942 1.00 51.47 146 ARG A O 1
ATOM 1133 N N . LYS A 1 147 ? -18.329 -13.330 35.041 1.00 55.66 147 LYS A N 1
ATOM 1134 C CA . LYS A 1 147 ? -16.966 -12.808 34.780 1.00 55.66 147 LYS A CA 1
ATOM 1135 C C . LYS A 1 147 ? -16.070 -13.743 33.937 1.00 55.66 147 LYS A C 1
ATOM 1137 O O . LYS A 1 147 ? -16.102 -14.954 34.155 1.00 55.66 147 LYS A O 1
ATOM 1142 N N . PRO A 1 148 ? -15.162 -13.196 33.100 1.00 51.19 148 PRO A N 1
ATOM 1143 C CA . PRO A 1 148 ? -14.228 -13.992 32.308 1.00 51.19 148 PRO A CA 1
ATOM 1144 C C . PRO A 1 148 ? -12.944 -14.364 33.076 1.00 51.19 148 PRO A C 1
ATOM 1146 O O . PRO A 1 148 ? -12.453 -13.609 33.918 1.00 51.19 148 PRO A O 1
ATOM 1149 N N . ARG A 1 149 ? -12.375 -15.532 32.739 1.00 55.84 149 ARG A N 1
ATOM 1150 C CA . ARG A 1 149 ? -11.013 -15.969 33.108 1.00 55.84 149 ARG A CA 1
ATOM 1151 C C . ARG A 1 149 ? -9.999 -15.555 32.031 1.00 55.84 149 ARG A C 1
ATOM 1153 O O . ARG A 1 149 ? -10.338 -15.447 30.857 1.00 55.84 149 ARG A O 1
ATOM 1160 N N . ALA A 1 150 ? -8.760 -15.322 32.463 1.00 47.31 150 ALA A N 1
ATOM 1161 C CA . ALA A 1 150 ? -7.676 -14.718 31.686 1.00 47.31 150 ALA A CA 1
ATOM 1162 C C . ALA A 1 150 ? -7.165 -15.578 30.503 1.00 47.31 150 ALA A C 1
ATOM 1164 O O . ALA A 1 150 ? -7.108 -16.805 30.622 1.00 47.31 150 ALA A O 1
ATOM 1165 N N . PRO A 1 151 ? -6.716 -14.958 29.390 1.00 49.88 151 PRO A N 1
ATOM 1166 C CA . PRO A 1 151 ? -6.135 -15.673 28.257 1.00 49.88 151 PRO A CA 1
ATOM 1167 C C . PRO A 1 151 ? -4.659 -16.050 28.483 1.00 49.88 151 PRO A C 1
ATOM 1169 O O . PRO A 1 151 ? -3.851 -15.259 28.971 1.00 49.88 151 PRO A O 1
ATOM 1172 N N . ARG A 1 152 ? -4.306 -17.277 28.080 1.00 45.22 152 ARG A N 1
ATOM 1173 C CA . ARG A 1 152 ? -2.951 -17.849 28.124 1.00 45.22 152 ARG A CA 1
ATOM 1174 C C . ARG A 1 152 ? -2.176 -17.482 26.853 1.00 45.22 152 ARG A C 1
ATOM 1176 O O . ARG A 1 152 ? -2.642 -17.717 25.742 1.00 45.22 152 ARG A O 1
ATOM 1183 N N . ASN A 1 153 ? -0.984 -16.922 27.043 1.00 47.56 153 ASN A N 1
ATOM 1184 C CA . ASN A 1 153 ? -0.034 -16.540 25.996 1.00 47.56 153 ASN A CA 1
ATOM 1185 C C . ASN A 1 153 ? 0.472 -17.748 25.183 1.00 47.56 153 ASN A C 1
ATOM 1187 O O . ASN A 1 153 ? 0.714 -18.813 25.749 1.00 47.56 153 ASN A O 1
ATOM 1191 N N . GLN A 1 154 ? 0.728 -17.543 23.886 1.00 48.84 154 GLN A N 1
ATOM 1192 C CA . GLN A 1 154 ? 1.514 -18.445 23.030 1.00 48.84 154 GLN A CA 1
ATOM 1193 C C . GLN A 1 154 ? 2.610 -17.650 22.284 1.00 48.84 154 GLN A C 1
ATOM 1195 O O . GLN A 1 154 ? 2.390 -16.477 21.956 1.00 48.84 154 GLN A O 1
ATOM 1200 N N . PRO A 1 155 ? 3.796 -18.244 22.039 1.00 43.53 155 PRO A N 1
ATOM 1201 C CA . PRO A 1 155 ? 4.980 -17.536 21.570 1.00 43.53 155 PRO A CA 1
ATOM 1202 C C . PRO A 1 155 ? 5.045 -17.348 20.045 1.00 43.53 155 PRO A C 1
ATOM 1204 O O . PRO A 1 155 ? 4.277 -17.890 19.254 1.00 43.53 155 PRO A O 1
ATOM 1207 N N . ARG A 1 156 ? 5.993 -16.485 19.675 1.00 52.28 156 ARG A N 1
ATOM 1208 C CA . ARG A 1 156 ? 6.204 -15.810 18.390 1.00 52.28 156 ARG A CA 1
ATOM 1209 C C . ARG A 1 156 ? 6.532 -16.775 17.246 1.00 52.28 156 ARG A C 1
ATOM 1211 O O . ARG A 1 156 ? 7.423 -17.607 17.363 1.00 52.28 156 ARG A O 1
ATOM 1218 N N . GLY A 1 157 ? 5.889 -16.562 16.097 1.00 45.09 157 GLY A N 1
ATOM 1219 C CA . GLY A 1 157 ? 6.272 -17.175 14.826 1.00 45.09 157 GLY A CA 1
ATOM 1220 C C . GLY A 1 157 ? 7.445 -16.444 14.163 1.00 45.09 157 GLY A C 1
ATOM 1221 O O . GLY A 1 157 ? 7.470 -15.213 14.101 1.00 45.09 157 GLY A O 1
ATOM 1222 N N . VAL A 1 158 ? 8.398 -17.222 13.654 1.00 53.66 158 VAL A N 1
ATOM 1223 C CA . VAL A 1 158 ? 9.572 -16.781 12.889 1.00 53.66 158 VAL A CA 1
ATOM 1224 C C . VAL A 1 158 ? 9.142 -15.990 11.648 1.00 53.66 158 VAL A C 1
ATOM 1226 O O . VAL A 1 158 ? 8.354 -16.454 10.822 1.00 53.66 158 VAL A O 1
ATOM 1229 N N . VAL A 1 159 ? 9.672 -14.774 11.513 1.00 52.41 159 VAL A N 1
ATOM 1230 C CA . VAL A 1 159 ? 9.427 -13.890 10.369 1.00 52.41 159 VAL A CA 1
ATOM 1231 C C . VAL A 1 159 ? 10.269 -14.377 9.191 1.00 52.41 159 VAL A C 1
ATOM 1233 O O . VAL A 1 159 ? 11.459 -14.086 9.107 1.00 52.41 159 VAL A O 1
ATOM 1236 N N . LYS A 1 160 ? 9.652 -15.104 8.255 1.00 61.25 160 LYS A N 1
ATOM 1237 C CA . LYS A 1 160 ? 10.251 -15.332 6.933 1.00 61.25 160 LYS A CA 1
ATOM 1238 C C . LYS A 1 160 ? 10.403 -13.979 6.224 1.00 61.25 160 LYS A C 1
ATOM 1240 O O . LYS A 1 160 ? 9.458 -13.181 6.202 1.00 61.25 160 LYS A O 1
ATOM 1245 N N . LYS A 1 161 ? 11.592 -13.702 5.676 1.00 59.56 161 LYS A N 1
ATOM 1246 C CA . LYS A 1 161 ? 11.852 -12.496 4.878 1.00 59.56 161 LYS A CA 1
ATOM 1247 C C . LYS A 1 161 ? 10.934 -12.532 3.656 1.00 59.56 161 LYS A C 1
ATOM 1249 O O . LYS A 1 161 ? 10.955 -13.490 2.891 1.00 59.56 161 LYS A O 1
ATOM 1254 N N . LYS A 1 162 ? 10.075 -11.521 3.528 1.00 56.16 162 LYS A N 1
ATOM 1255 C CA . LYS A 1 162 ? 9.226 -11.359 2.346 1.00 56.16 162 LYS A CA 1
ATOM 1256 C C . LYS A 1 162 ? 10.123 -11.034 1.145 1.00 56.16 162 LYS A C 1
ATOM 1258 O O . LYS A 1 162 ? 11.095 -10.303 1.351 1.00 56.16 162 LYS A O 1
ATOM 1263 N N . PRO A 1 163 ? 9.802 -11.534 -0.059 1.00 59.94 163 PRO A N 1
ATOM 1264 C CA . PRO A 1 163 ? 10.485 -11.106 -1.273 1.00 59.94 163 PRO A CA 1
ATOM 1265 C C . PRO A 1 163 ? 10.406 -9.581 -1.409 1.00 59.94 163 PRO A C 1
ATOM 1267 O O . PRO A 1 163 ? 9.444 -8.959 -0.936 1.00 59.94 163 PRO A O 1
ATOM 1270 N N . GLU A 1 164 ? 11.444 -8.997 -2.011 1.00 62.16 164 GLU A N 1
ATOM 1271 C CA . GLU A 1 164 ? 11.511 -7.573 -2.344 1.00 62.16 164 GLU A CA 1
ATOM 1272 C C . GLU A 1 164 ? 10.188 -7.173 -3.023 1.00 62.16 164 GLU A C 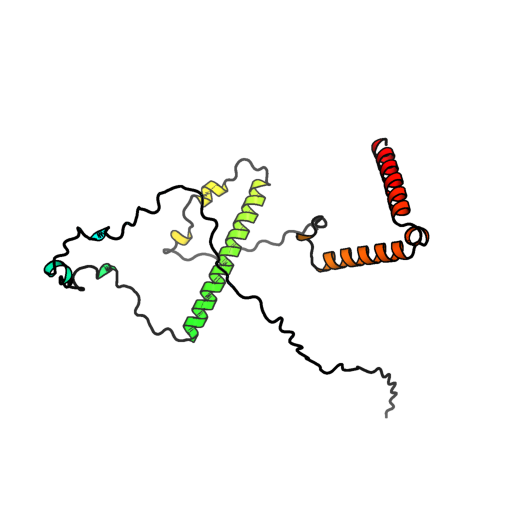1
ATOM 1274 O O . GLU A 1 164 ? 9.781 -7.824 -3.989 1.00 62.16 164 GLU A O 1
ATOM 1279 N N . PRO A 1 165 ? 9.452 -6.171 -2.513 1.00 61.66 165 PRO A N 1
ATOM 1280 C CA . PRO A 1 165 ? 8.224 -5.740 -3.157 1.00 61.66 165 PRO A CA 1
ATOM 1281 C C . PRO A 1 165 ? 8.553 -5.195 -4.551 1.00 61.66 165 PRO A C 1
ATOM 1283 O O . PRO A 1 165 ? 9.033 -4.077 -4.675 1.00 61.66 165 PRO A O 1
ATOM 1286 N N . THR A 1 166 ? 8.256 -5.965 -5.598 1.00 68.62 166 THR A N 1
ATOM 1287 C CA . THR A 1 166 ? 8.508 -5.592 -7.004 1.00 68.62 166 THR A CA 1
ATOM 1288 C C . THR A 1 166 ? 7.734 -4.336 -7.428 1.00 68.62 166 THR A C 1
ATOM 1290 O O . THR A 1 166 ? 8.074 -3.679 -8.402 1.00 68.62 166 THR A O 1
ATOM 1293 N N . ASN A 1 167 ? 6.674 -3.978 -6.696 1.00 86.44 167 ASN A N 1
ATOM 1294 C CA . ASN A 1 167 ? 5.824 -2.837 -7.017 1.00 86.44 167 ASN A CA 1
ATOM 1295 C C . ASN A 1 167 ? 6.198 -1.602 -6.180 1.00 86.44 167 ASN A C 1
ATOM 1297 O O . ASN A 1 167 ? 6.058 -1.624 -4.952 1.00 86.44 167 ASN A O 1
ATOM 1301 N N . TYR A 1 168 ? 6.577 -0.506 -6.849 1.00 87.12 168 TYR A N 1
ATOM 1302 C CA . TYR A 1 168 ? 7.053 0.739 -6.230 1.00 87.12 168 TYR A CA 1
ATOM 1303 C C . TYR A 1 168 ? 6.121 1.270 -5.128 1.00 87.12 168 TYR A C 1
ATOM 1305 O O . TYR A 1 168 ? 6.577 1.683 -4.064 1.00 87.12 168 TYR A O 1
ATOM 1313 N N . SER A 1 169 ? 4.796 1.197 -5.308 1.00 87.69 169 SER A N 1
ATOM 1314 C CA . SER A 1 169 ? 3.821 1.682 -4.314 1.00 87.69 169 SER A CA 1
ATOM 1315 C C . SER A 1 169 ? 3.944 0.991 -2.945 1.00 87.69 169 SER A C 1
ATOM 1317 O O . SER A 1 169 ? 3.730 1.629 -1.913 1.00 87.69 169 SER A O 1
ATOM 1319 N N . LYS A 1 170 ? 4.358 -0.283 -2.927 1.00 87.38 170 LYS A N 1
ATOM 1320 C CA . LYS A 1 170 ? 4.442 -1.145 -1.737 1.00 87.38 170 LYS A CA 1
ATOM 1321 C C . LYS A 1 170 ? 5.816 -1.104 -1.052 1.00 87.38 170 LYS A C 1
ATOM 1323 O O . LYS A 1 170 ? 5.972 -1.693 0.019 1.00 87.38 170 LYS A O 1
ATOM 1328 N N . MET A 1 171 ? 6.807 -0.440 -1.651 1.00 88.81 171 MET A N 1
ATOM 1329 C CA . MET A 1 171 ? 8.179 -0.381 -1.140 1.00 88.81 171 MET A CA 1
ATOM 1330 C C . MET A 1 171 ? 8.330 0.581 0.041 1.00 88.81 171 MET A C 1
ATOM 1332 O O . MET A 1 171 ? 7.627 1.591 0.148 1.00 88.81 171 MET A O 1
ATOM 1336 N N . ARG A 1 172 ? 9.301 0.299 0.919 1.00 92.56 172 ARG A N 1
ATOM 1337 C CA . ARG A 1 172 ? 9.659 1.218 2.009 1.00 92.56 172 ARG A CA 1
ATOM 1338 C C . ARG A 1 172 ? 10.289 2.500 1.443 1.00 92.56 172 ARG A C 1
ATOM 1340 O O . ARG A 1 172 ? 11.006 2.421 0.449 1.00 92.56 172 ARG A O 1
ATOM 1347 N N . PRO A 1 173 ? 10.130 3.665 2.102 1.00 94.75 173 PRO A N 1
ATOM 1348 C CA . PRO A 1 173 ? 10.726 4.920 1.632 1.00 94.75 173 PRO A CA 1
ATOM 1349 C C . PRO A 1 173 ? 12.245 4.855 1.408 1.00 94.75 173 PRO A C 1
ATOM 1351 O O . PRO A 1 173 ? 12.736 5.408 0.432 1.00 94.75 173 PRO A O 1
ATOM 1354 N N . ALA A 1 174 ? 12.985 4.139 2.261 1.00 93.56 174 ALA A N 1
ATOM 1355 C CA . ALA A 1 174 ? 14.429 3.951 2.095 1.00 93.56 174 ALA A CA 1
ATOM 1356 C C . ALA A 1 174 ? 14.787 3.147 0.832 1.00 93.56 174 ALA A C 1
ATOM 1358 O O . ALA A 1 174 ? 15.749 3.475 0.151 1.00 93.56 174 ALA A O 1
ATOM 1359 N N . GLN A 1 175 ? 13.988 2.131 0.488 1.00 92.25 175 GLN A N 1
ATOM 1360 C CA . GLN A 1 175 ? 14.194 1.358 -0.741 1.00 92.25 175 GLN A CA 1
ATOM 1361 C C . GLN A 1 175 ? 13.886 2.202 -1.982 1.00 92.25 175 GLN A C 1
ATOM 1363 O O . GLN A 1 175 ? 14.620 2.129 -2.958 1.00 92.25 175 GLN A O 1
ATOM 1368 N N . LYS A 1 176 ? 12.842 3.043 -1.929 1.00 93.81 176 LYS A N 1
ATOM 1369 C CA . LYS A 1 176 ? 12.522 3.987 -3.013 1.00 93.81 176 LYS A CA 1
ATOM 1370 C C . LYS A 1 176 ? 13.679 4.943 -3.285 1.00 93.81 176 LYS A C 1
ATOM 1372 O O . LYS A 1 176 ? 14.081 5.083 -4.430 1.00 93.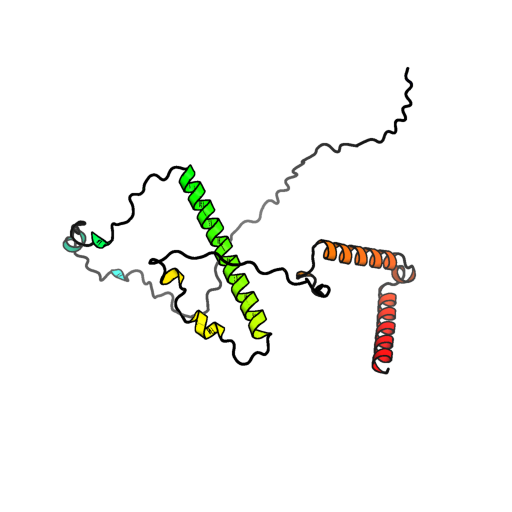81 176 LYS A O 1
ATOM 1377 N N . ARG A 1 177 ? 14.237 5.542 -2.225 1.00 95.31 177 ARG A N 1
ATOM 1378 C CA . ARG A 1 177 ? 15.414 6.419 -2.329 1.00 95.31 177 ARG A CA 1
ATOM 1379 C C . ARG A 1 177 ? 16.588 5.703 -2.982 1.00 95.31 177 ARG A C 1
ATOM 1381 O O . ARG A 1 177 ? 17.146 6.240 -3.925 1.00 95.31 177 ARG A O 1
ATOM 1388 N N . LYS A 1 178 ? 16.875 4.470 -2.553 1.00 95.56 178 LYS A N 1
ATOM 1389 C CA . LYS A 1 178 ? 17.939 3.657 -3.146 1.00 95.56 178 LYS A CA 1
ATOM 1390 C C . LYS A 1 178 ? 17.734 3.430 -4.651 1.00 95.56 178 LYS A C 1
ATOM 1392 O O . LYS A 1 178 ? 18.668 3.628 -5.409 1.00 95.56 178 LYS A O 1
ATOM 1397 N N . ILE A 1 179 ? 16.520 3.081 -5.095 1.00 94.06 179 ILE A N 1
ATOM 1398 C CA . ILE A 1 179 ? 16.225 2.923 -6.534 1.00 94.06 179 ILE A CA 1
ATOM 1399 C C . ILE A 1 179 ? 16.498 4.223 -7.292 1.00 94.06 179 ILE A C 1
ATOM 1401 O O . ILE A 1 179 ? 17.149 4.195 -8.331 1.00 94.06 179 ILE A O 1
ATOM 1405 N N . THR A 1 180 ? 16.032 5.356 -6.762 1.00 95.38 180 THR A N 1
ATOM 1406 C CA . THR A 1 180 ? 16.262 6.662 -7.389 1.00 95.38 180 THR A CA 1
ATOM 1407 C C . THR A 1 180 ? 17.749 7.010 -7.442 1.00 95.38 180 THR A C 1
ATOM 1409 O O . THR A 1 180 ? 18.221 7.484 -8.468 1.00 95.38 180 THR A O 1
ATOM 1412 N N . GLU A 1 181 ? 18.501 6.758 -6.371 1.00 97.44 181 GLU A N 1
ATOM 1413 C CA . GLU A 1 181 ? 19.953 6.965 -6.326 1.00 97.44 181 GLU A CA 1
ATOM 1414 C C . GLU A 1 181 ? 20.669 6.089 -7.367 1.00 97.44 181 GLU A C 1
ATOM 1416 O O . GLU A 1 181 ? 21.454 6.608 -8.160 1.00 97.44 181 GLU A O 1
ATOM 1421 N N . ASP A 1 182 ? 20.324 4.800 -7.445 1.00 96.69 182 ASP A N 1
ATOM 1422 C CA . ASP A 1 182 ? 20.885 3.860 -8.420 1.00 96.69 182 ASP A CA 1
ATOM 1423 C C . ASP A 1 182 ? 20.575 4.286 -9.874 1.00 96.69 182 ASP A C 1
ATOM 1425 O O . ASP A 1 182 ? 21.422 4.167 -10.763 1.00 96.69 182 ASP A O 1
ATOM 1429 N N . GLU A 1 183 ? 19.366 4.793 -10.142 1.00 96.75 183 GLU A N 1
ATOM 1430 C CA . GLU A 1 183 ? 18.972 5.323 -11.455 1.00 96.75 183 GLU A CA 1
ATOM 1431 C C . GLU A 1 183 ? 19.720 6.606 -11.816 1.00 96.75 183 GLU A C 1
ATOM 1433 O O . GLU A 1 183 ? 20.210 6.734 -12.940 1.00 96.75 183 GLU A O 1
ATOM 1438 N N . VAL A 1 184 ? 19.861 7.533 -10.866 1.00 97.69 184 VAL A N 1
ATOM 1439 C CA . VAL A 1 184 ? 20.638 8.762 -11.057 1.00 97.69 184 VAL A CA 1
ATOM 1440 C C . VAL A 1 184 ? 22.097 8.420 -11.353 1.00 97.69 184 VAL A C 1
ATOM 1442 O O . VAL A 1 184 ? 22.669 8.985 -12.284 1.00 97.69 184 VAL A O 1
ATOM 1445 N N . SER A 1 185 ? 22.693 7.464 -10.634 1.00 97.56 185 SER A N 1
ATOM 1446 C CA . SER A 1 185 ? 24.060 7.006 -10.899 1.00 97.56 185 SER A CA 1
ATOM 1447 C C . SER A 1 185 ? 24.208 6.399 -12.297 1.00 97.56 185 SER A C 1
ATOM 1449 O O . SER A 1 185 ? 25.103 6.813 -13.036 1.00 97.56 185 SER A O 1
ATOM 1451 N N . ARG A 1 186 ? 23.301 5.497 -12.706 1.00 96.19 186 ARG A N 1
ATOM 1452 C CA . ARG A 1 186 ? 23.295 4.927 -14.068 1.00 96.19 186 ARG A CA 1
ATOM 1453 C C . ARG A 1 186 ? 23.160 6.004 -15.143 1.00 96.19 186 ARG A C 1
ATOM 1455 O O . ARG A 1 186 ? 23.864 5.970 -16.148 1.00 96.19 186 ARG A O 1
ATOM 1462 N N . MET A 1 187 ? 22.278 6.981 -14.939 1.00 96.25 187 MET A N 1
ATOM 1463 C CA . MET A 1 187 ? 22.068 8.067 -15.897 1.00 96.25 187 MET A CA 1
ATOM 1464 C C . MET A 1 187 ? 23.289 8.983 -15.997 1.00 96.25 187 MET A C 1
ATOM 1466 O O . MET A 1 187 ? 23.687 9.362 -17.095 1.00 96.25 187 MET A O 1
ATOM 1470 N N . GLN A 1 188 ? 23.921 9.311 -14.870 1.00 97.19 188 GLN A N 1
ATOM 1471 C CA . GLN A 1 188 ? 25.158 10.088 -14.867 1.00 97.19 188 GLN A CA 1
ATOM 1472 C C . GLN A 1 188 ? 26.283 9.367 -15.611 1.00 97.19 188 GLN A C 1
ATOM 1474 O O . GLN A 1 188 ? 27.040 10.010 -16.334 1.00 97.19 188 GLN A O 1
ATOM 1479 N N . GLU A 1 189 ? 26.401 8.051 -15.454 1.00 96.50 189 GLU A N 1
ATOM 1480 C CA . GLU A 1 189 ? 27.360 7.237 -16.202 1.00 96.50 189 GLU A CA 1
ATOM 1481 C C . GLU A 1 189 ? 27.058 7.239 -17.707 1.00 96.50 189 GLU A C 1
ATOM 1483 O O . GLU A 1 189 ? 27.948 7.514 -18.510 1.00 96.50 189 GLU A O 1
ATOM 1488 N N . LEU A 1 190 ? 25.792 7.057 -18.095 1.00 95.25 190 LEU A N 1
ATOM 1489 C CA . LEU A 1 190 ? 25.363 7.155 -19.494 1.00 95.25 190 LEU A CA 1
ATOM 1490 C C . LEU A 1 190 ? 25.691 8.516 -20.108 1.00 95.25 190 LEU A C 1
ATOM 1492 O O . LEU A 1 190 ? 26.224 8.576 -21.212 1.00 95.25 190 LEU A O 1
ATOM 1496 N N . ILE A 1 191 ? 25.429 9.604 -19.382 1.00 95.19 191 ILE A N 1
ATOM 1497 C CA . ILE A 1 191 ? 25.743 10.958 -19.845 1.00 95.19 191 ILE A CA 1
ATOM 1498 C C . ILE A 1 191 ? 27.255 11.158 -19.953 1.00 95.19 191 ILE A C 1
ATOM 1500 O O . ILE A 1 191 ? 27.684 11.908 -20.818 1.00 95.19 191 ILE A O 1
ATOM 1504 N N . LYS A 1 192 ? 28.087 10.509 -19.130 1.00 96.50 192 LYS A N 1
ATOM 1505 C CA . LYS A 1 192 ? 29.554 10.589 -19.260 1.00 96.50 192 LYS A CA 1
ATOM 1506 C C . LYS A 1 192 ? 30.066 9.915 -20.538 1.00 96.50 192 LYS A C 1
ATOM 1508 O O . LYS A 1 192 ? 31.100 10.347 -21.046 1.00 96.50 192 LYS A O 1
ATOM 1513 N N . ASN A 1 193 ? 29.349 8.930 -21.085 1.00 95.06 193 ASN A N 1
ATOM 1514 C CA . ASN A 1 193 ? 29.773 8.210 -22.284 1.00 95.06 193 ASN A CA 1
ATOM 1515 C C . ASN A 1 193 ? 29.760 9.115 -23.535 1.00 95.06 193 ASN A C 1
ATOM 1517 O O . ASN A 1 193 ? 28.713 9.663 -23.895 1.00 95.06 193 ASN A O 1
ATOM 1521 N N . PRO A 1 194 ? 30.892 9.250 -24.254 1.00 95.25 194 PRO A N 1
ATOM 1522 C CA . PRO A 1 194 ? 30.997 10.166 -25.391 1.00 95.25 194 PRO A CA 1
ATOM 1523 C C . PRO A 1 194 ? 30.118 9.748 -26.576 1.00 95.25 194 PRO A C 1
ATOM 1525 O O . PRO A 1 194 ? 29.571 10.605 -27.263 1.00 95.25 194 PRO A O 1
ATOM 1528 N N . SER A 1 195 ? 29.919 8.444 -26.785 1.00 92.38 195 SER A N 1
ATOM 1529 C CA . SER A 1 195 ? 29.035 7.910 -27.829 1.00 92.38 195 SER A CA 1
ATOM 1530 C C . SER A 1 195 ? 27.575 8.325 -27.623 1.00 92.38 195 SER A C 1
ATOM 1532 O O . SER A 1 195 ? 26.905 8.717 -28.578 1.00 92.38 195 SER A O 1
ATOM 1534 N N . PHE A 1 196 ? 27.101 8.304 -26.373 1.00 95.31 196 PHE A N 1
ATOM 1535 C CA . PHE A 1 196 ? 25.757 8.749 -26.011 1.00 95.31 196 PHE A CA 1
ATOM 1536 C C . PHE A 1 196 ? 25.610 10.271 -26.137 1.00 95.31 196 PHE A C 1
ATOM 1538 O O . PHE A 1 196 ? 24.590 10.738 -26.637 1.00 95.31 196 PHE A O 1
ATOM 1545 N N . LYS A 1 197 ? 26.638 11.049 -25.757 1.00 95.81 197 LYS A N 1
ATOM 1546 C CA . LYS A 1 197 ? 26.647 12.512 -25.956 1.00 95.81 197 LYS A CA 1
ATOM 1547 C C . LYS A 1 197 ? 26.614 12.911 -27.432 1.00 95.81 197 LYS A C 1
ATOM 1549 O O . LYS A 1 197 ? 25.959 13.890 -27.770 1.00 95.81 197 LYS A O 1
ATOM 1554 N N . ALA A 1 198 ? 27.334 12.186 -28.289 1.00 96.62 198 ALA A N 1
ATOM 1555 C CA . ALA A 1 198 ? 27.413 12.488 -29.714 1.00 96.62 198 ALA A CA 1
ATOM 1556 C C . ALA A 1 198 ? 26.102 12.165 -30.448 1.00 96.62 198 ALA A C 1
ATOM 1558 O O . ALA A 1 198 ? 25.639 12.968 -31.254 1.00 96.62 198 ALA A O 1
ATOM 1559 N N . ASN A 1 199 ? 25.496 11.001 -30.178 1.00 96.31 199 ASN A N 1
ATOM 1560 C CA . ASN A 1 199 ? 24.207 10.626 -30.762 1.00 96.31 199 ASN A CA 1
ATOM 1561 C C . ASN A 1 199 ? 23.407 9.684 -29.833 1.00 96.31 199 ASN A C 1
ATOM 1563 O O . ASN A 1 199 ? 23.576 8.459 -29.895 1.00 96.31 199 ASN A O 1
ATOM 1567 N N . PRO A 1 200 ? 22.491 10.221 -29.004 1.00 96.06 200 PRO A N 1
ATOM 1568 C CA . PRO A 1 200 ? 21.754 9.416 -28.032 1.00 96.06 200 PRO A CA 1
ATOM 1569 C C . PRO A 1 200 ? 20.769 8.446 -28.699 1.00 96.06 200 PRO A C 1
ATOM 1571 O O . PRO A 1 200 ? 20.609 7.318 -28.235 1.00 96.06 200 PRO A O 1
ATOM 1574 N N . LEU A 1 201 ? 20.144 8.834 -29.818 1.00 96.69 201 LEU A N 1
ATOM 1575 C CA . LEU A 1 201 ? 19.171 7.988 -30.521 1.00 96.69 201 LEU A CA 1
ATOM 1576 C C . LEU A 1 201 ? 19.833 6.750 -31.133 1.00 96.69 201 LEU A C 1
ATOM 1578 O O . LEU A 1 201 ? 19.297 5.644 -31.038 1.00 96.69 201 LEU A O 1
ATOM 1582 N N . ALA A 1 202 ? 21.023 6.913 -31.719 1.00 96.50 202 ALA A N 1
ATOM 1583 C CA . ALA A 1 202 ? 21.790 5.791 -32.247 1.00 96.50 202 ALA A CA 1
ATOM 1584 C C . ALA A 1 202 ? 22.233 4.833 -31.130 1.00 96.50 202 ALA A C 1
ATOM 1586 O O . ALA A 1 202 ? 22.107 3.619 -31.289 1.00 96.50 202 ALA A O 1
ATOM 1587 N N . ALA A 1 203 ? 22.687 5.360 -29.987 1.00 95.75 203 ALA A N 1
ATOM 1588 C CA . ALA A 1 203 ? 23.081 4.549 -28.835 1.00 95.75 203 ALA A CA 1
ATOM 1589 C C . ALA A 1 203 ? 21.909 3.715 -28.282 1.00 95.75 203 ALA A C 1
ATOM 1591 O O . ALA A 1 203 ? 22.069 2.519 -28.032 1.00 95.75 203 ALA A O 1
ATOM 1592 N N . VAL A 1 204 ? 20.716 4.312 -28.166 1.00 95.56 204 VAL A N 1
ATOM 1593 C CA . VAL A 1 204 ? 19.494 3.593 -27.762 1.00 95.56 204 VAL A CA 1
ATOM 1594 C C . VAL A 1 204 ? 19.136 2.509 -28.778 1.00 95.56 204 VAL A C 1
ATOM 1596 O O . VAL A 1 204 ? 18.874 1.372 -28.391 1.00 95.56 204 VAL A O 1
ATOM 1599 N N . ARG A 1 205 ? 19.187 2.813 -30.082 1.00 96.81 205 ARG A N 1
ATOM 1600 C CA . ARG A 1 205 ? 18.911 1.829 -31.139 1.00 96.81 205 ARG A CA 1
ATOM 1601 C C . ARG A 1 205 ? 19.851 0.624 -31.061 1.00 96.81 205 ARG A C 1
ATOM 1603 O O . ARG A 1 205 ? 19.387 -0.507 -31.148 1.00 96.81 205 ARG A O 1
ATOM 1610 N N . GLN A 1 206 ? 21.150 0.853 -30.871 1.00 96.12 206 GLN A N 1
ATOM 1611 C CA . GLN A 1 206 ? 22.136 -0.223 -30.722 1.00 96.12 206 GLN A CA 1
ATOM 1612 C C . GLN A 1 206 ? 21.871 -1.071 -29.473 1.00 96.12 206 GLN A C 1
ATOM 1614 O O . GLN A 1 206 ? 21.934 -2.297 -29.539 1.00 96.12 206 GLN A O 1
ATOM 1619 N N . HIS A 1 207 ? 21.522 -0.434 -28.350 1.00 95.00 207 HIS A N 1
ATOM 1620 C CA . HIS A 1 207 ? 21.168 -1.148 -27.124 1.00 95.00 207 HIS A CA 1
ATOM 1621 C C . HIS A 1 207 ? 19.950 -2.061 -27.315 1.00 95.00 207 HIS A C 1
ATOM 1623 O O . HIS A 1 207 ? 19.996 -3.221 -26.917 1.00 95.00 207 HIS A O 1
ATOM 1629 N N . LEU A 1 208 ? 18.895 -1.565 -27.972 1.00 96.88 208 LEU A N 1
ATOM 1630 C CA . LEU A 1 208 ? 17.698 -2.354 -28.273 1.00 96.88 208 LEU A CA 1
ATOM 1631 C C . LEU A 1 208 ? 18.016 -3.547 -29.180 1.00 96.88 208 LEU A C 1
ATOM 1633 O O . LEU A 1 208 ? 17.595 -4.659 -28.889 1.00 96.88 208 LEU A O 1
ATOM 1637 N N . LEU A 1 209 ? 18.801 -3.341 -30.244 1.00 97.25 209 LEU A N 1
ATOM 1638 C CA . LEU A 1 209 ? 19.215 -4.430 -31.138 1.00 97.25 209 LEU A CA 1
ATOM 1639 C C . LEU A 1 209 ? 20.020 -5.506 -30.402 1.00 97.25 209 LEU A C 1
ATOM 1641 O O . LEU A 1 209 ? 19.819 -6.694 -30.647 1.00 97.25 209 LEU A O 1
ATOM 1645 N N . LYS A 1 210 ? 20.913 -5.094 -29.495 1.00 96.62 210 LYS A N 1
ATOM 1646 C CA . LYS A 1 210 ? 21.676 -6.015 -28.649 1.00 96.62 210 LYS A CA 1
ATOM 1647 C C . LYS A 1 210 ? 20.750 -6.809 -27.721 1.00 96.62 210 LYS A C 1
ATOM 1649 O O . LYS A 1 210 ? 20.844 -8.029 -27.700 1.00 96.62 210 LYS A O 1
ATOM 1654 N N . ARG A 1 211 ? 19.821 -6.138 -27.032 1.00 96.81 211 ARG A N 1
ATOM 1655 C CA . ARG A 1 211 ? 18.852 -6.781 -26.129 1.00 96.81 211 ARG A CA 1
ATOM 1656 C C . ARG A 1 211 ? 17.947 -7.788 -26.831 1.00 96.81 211 ARG A C 1
ATOM 1658 O O . ARG A 1 211 ? 17.786 -8.893 -26.337 1.00 96.81 211 ARG A O 1
ATOM 1665 N N . MET A 1 212 ? 17.430 -7.441 -28.007 1.00 95.69 212 MET A N 1
ATOM 1666 C CA . MET A 1 212 ? 16.603 -8.352 -28.805 1.00 95.69 212 MET A CA 1
ATOM 1667 C C . MET A 1 212 ? 17.357 -9.625 -29.207 1.00 95.69 212 MET A C 1
ATOM 1669 O O . MET A 1 212 ? 16.751 -10.685 -29.304 1.00 95.69 212 MET A O 1
ATOM 1673 N N . ARG A 1 213 ? 18.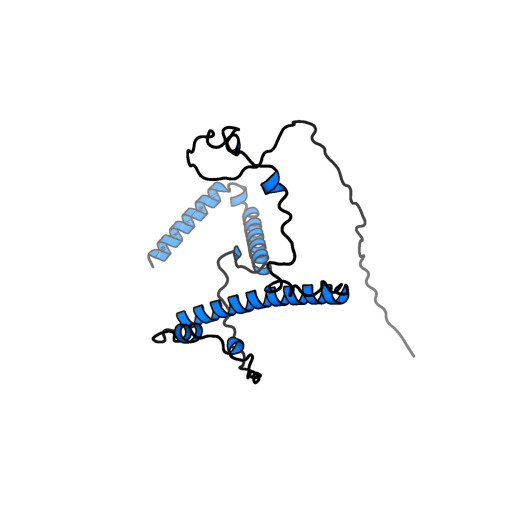670 -9.531 -29.451 1.00 95.38 213 ARG A N 1
ATOM 1674 C CA . ARG A 1 213 ? 19.504 -10.694 -29.771 1.00 95.38 213 ARG A CA 1
ATOM 1675 C C . ARG A 1 213 ? 19.767 -11.561 -28.540 1.00 95.38 213 ARG A C 1
ATOM 1677 O O . ARG A 1 213 ? 19.625 -12.769 -28.637 1.00 95.38 213 ARG A O 1
ATOM 1684 N N . GLU A 1 214 ? 20.093 -10.945 -27.404 1.00 95.62 214 GLU A N 1
ATOM 1685 C CA . GLU A 1 214 ? 20.285 -11.650 -26.125 1.00 95.62 214 GLU A CA 1
ATOM 1686 C C . GLU A 1 214 ? 19.027 -12.443 -25.745 1.00 95.62 214 GLU A C 1
ATOM 1688 O O . GLU A 1 214 ? 19.116 -13.625 -25.444 1.00 95.62 214 GLU A O 1
ATOM 1693 N N . GLU A 1 215 ? 17.843 -11.836 -25.862 1.00 93.31 215 GLU A N 1
ATOM 1694 C CA . GLU A 1 215 ? 16.574 -12.529 -25.610 1.00 93.31 215 GLU A CA 1
ATOM 1695 C C . GLU A 1 215 ? 16.308 -13.660 -26.619 1.00 93.31 215 GLU A C 1
ATOM 1697 O O . GLU A 1 215 ? 15.739 -14.686 -26.259 1.00 93.31 215 GLU A O 1
ATOM 1702 N N . GLN A 1 216 ? 16.703 -13.511 -27.889 1.00 91.94 216 GLN A N 1
ATOM 1703 C CA . GLN A 1 216 ? 16.594 -14.593 -28.878 1.00 91.94 216 GLN A CA 1
ATOM 1704 C C . GLN A 1 216 ? 17.517 -15.767 -28.538 1.00 91.94 216 GLN A C 1
ATOM 1706 O O . GLN A 1 216 ? 17.090 -16.912 -28.640 1.00 91.94 216 GLN A O 1
ATOM 1711 N N . GLU A 1 217 ? 18.750 -15.489 -28.118 1.00 92.75 217 GLU A N 1
ATOM 1712 C CA . GLU A 1 217 ? 19.721 -16.501 -27.695 1.00 92.75 217 GLU A CA 1
ATOM 1713 C C . GLU A 1 217 ? 19.271 -17.209 -26.402 1.00 92.75 217 GLU A C 1
ATOM 1715 O O . GLU A 1 217 ? 1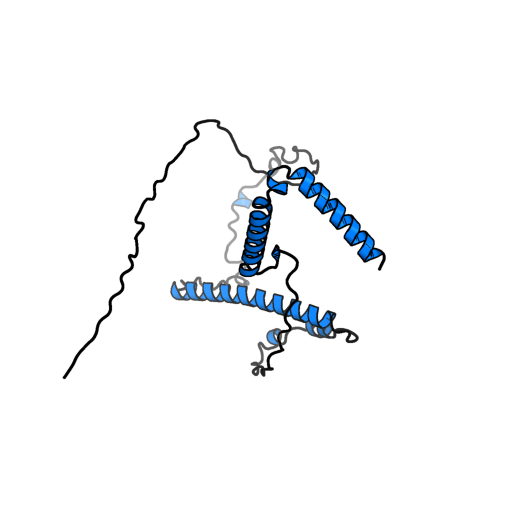9.309 -18.435 -26.350 1.00 92.75 217 GLU A O 1
ATOM 1720 N N . GLU A 1 218 ? 18.762 -16.471 -25.405 1.00 92.44 218 GLU A N 1
ATOM 1721 C CA . GLU A 1 218 ? 18.215 -17.023 -24.150 1.00 92.44 218 GLU A CA 1
ATOM 1722 C C . GLU A 1 218 ? 16.962 -17.886 -24.370 1.00 92.44 218 GLU A C 1
ATOM 1724 O O . GLU A 1 218 ? 16.756 -18.860 -23.655 1.00 92.44 218 GLU A O 1
ATOM 1729 N N . ASN A 1 219 ? 16.123 -17.557 -25.359 1.00 87.88 219 ASN A N 1
ATOM 1730 C CA . ASN A 1 219 ? 14.931 -18.347 -25.694 1.00 87.88 219 ASN A CA 1
ATOM 1731 C C . ASN A 1 219 ? 15.243 -19.601 -26.534 1.00 87.88 219 ASN A C 1
ATOM 1733 O O . ASN A 1 219 ? 14.389 -20.481 -26.651 1.00 87.88 219 ASN A O 1
ATOM 1737 N N . LEU A 1 220 ? 16.420 -19.659 -27.165 1.00 80.69 220 LEU A N 1
ATOM 1738 C CA . LEU A 1 220 ? 16.881 -20.793 -27.974 1.00 80.69 220 LEU A CA 1
ATOM 1739 C C . LEU A 1 220 ? 17.736 -21.796 -27.174 1.00 80.69 220 LEU A C 1
ATOM 1741 O O . LEU A 1 220 ? 18.012 -22.876 -27.701 1.00 80.69 220 LEU A O 1
ATOM 1745 N N . SER A 1 221 ? 18.154 -21.456 -25.946 1.00 70.69 221 SER A N 1
ATOM 1746 C CA . SER A 1 221 ? 18.896 -22.336 -25.023 1.00 70.69 221 SER A CA 1
ATOM 1747 C C . SER A 1 221 ? 17.983 -22.998 -23.997 1.00 70.69 221 SER A C 1
ATOM 1749 O O . SER A 1 221 ? 18.178 -24.202 -23.727 1.00 70.69 221 SER A O 1
#

Secondary structure (DSSP, 8-state):
----------------------------------------------TTTT-TTTTTT----HHHHS----TTSS-GGG----------HHHHHHHHHHHHHHHHHHHHHHHHHHHHHHHHHHS--SS-SHHHHHTSPPHHHHGGGSPPPPPPP-PPPP-PPPPP--SGGGS-HHHHHHHHHHHHHHHHHHHH-HHHHH-HHHHHHHHHHHHHHHHHHHHH-

Sequence (221 aa):
RLPADSVSRSKHRTVPGSDCSAERRNPSGAASPLPGQNLIADCGVDSNFFSSDVFATTKIDLEHVTKTLDVDSQSIVSVKKEKKTLVPKKEKAKQRRERWLQKIETLTVARQKVKAQVKRRATPVVGDMQPLVDALPELSELTTVRKPRAPRNQPRGVVKKKPEPTNYSKMRPAQKRKITEDEVSRMQELIKNPSFKANPLAAVRQHLLKRMREEQEENLS

Radius of gyration: 37.3 Å; chains: 1; bounding box: 110×71×72 Å

Foldseek 3Di:
DDDDDDDDDDDDDDDDDDDDDDDDDDDDDDDDDDDDDDPDDDDDDDPCPCPPCPCVPPPDDVVVVPPPPPPPPPDPPPPPPPDVPVQPPVRVVVVVVVVVVVVVVVVVVVVVVVVVVVVQVPPPDPDDCVVVVVPDDDVVVVDVPDDDDDDDDDDDDDDDDDPQPPDLVPHDPVVNVVVVVVVVVVVVVCCPDVVCVVPVVVVVVVVVVVVVVVVVVVVVD